Protein AF-A0A1Q7UFU0-F1 (afdb_monomer)

Foldseek 3Di:
DPDDDPPPVPPVQDAQDPDDLKFKWWQDPQATFTAHLLGHTRDHDGQKHWDLLQAAAQWTWIAGPVRWIWTQDPRHTDTDDDDDAWDDRDPFWIFGFAFIAGPVGTQDGHPDPFWGWRHWDAFLVNQKIWTWTAGPVRWIWIWIGGPSDIDTPDTRKDFAHADNVRFTWIARAPPPPDDDVDGAIWRHHPDDDIHGRGGDDHPMDMHMHHD

Radius of gyration: 17.49 Å; Cα contacts (8 Å, |Δi|>4): 500; chains: 1; bounding box: 47×34×56 Å

Secondary structure (DSSP, 8-state):
---SSSSSSSGGGS------SSEEEEEETTEEEEE-TTS-EEEEETTEEE-GGG-BTTB-EEEETT--EEEEETTEEEEE----SSEEEETTEEEETTEEEETTEEEEE-SSSS-EEEEEEE-TTSS-EEEEEE-GGG-EEEEEEETTEEEE--SSEEEEEE-TTS-EEEEE---SSS--S--EEEEE-SSSPPEEEE---TT--EEEE--

pLDDT: mean 86.64, std 14.5, range [37.09, 97.62]

Mean predicted aligned error: 6.89 Å

Solvent-accessible surface area (backbone atoms only — not comparable to full-atom values): 11870 Å² total; per-residue (Å²): 139,92,85,82,84,81,65,73,78,70,66,80,74,77,70,62,66,95,61,68,79,48,29,32,38,34,54,51,98,74,18,28,34,34,18,41,62,73,56,60,78,73,50,72,43,63,68,28,40,75,29,76,86,64,39,42,45,47,23,30,31,31,27,36,94,84,70,51,38,31,32,56,54,95,62,37,81,40,83,46,83,90,83,74,76,65,41,75,32,36,104,60,32,38,35,23,46,58,33,34,32,40,90,94,41,80,66,41,65,55,94,54,92,68,53,30,43,55,41,43,33,65,33,78,82,65,69,32,32,45,26,28,38,41,32,78,88,75,48,30,30,17,31,43,36,43,92,85,40,80,42,72,79,48,66,36,17,43,57,44,49,47,42,90,92,49,22,40,30,35,35,31,40,59,84,65,90,52,86,43,97,54,70,21,32,25,41,36,44,95,68,80,76,67,42,81,47,30,85,59,68,84,85,63,48,74,40,26,27,31,106

Structure (mmCIF, N/CA/C/O backbone):
data_AF-A0A1Q7UFU0-F1
#
_entry.id   AF-A0A1Q7UFU0-F1
#
loop_
_atom_site.group_PDB
_atom_site.id
_atom_site.type_symbol
_atom_site.label_atom_id
_atom_site.label_alt_id
_atom_site.label_comp_id
_atom_site.label_asym_id
_atom_site.label_entity_id
_atom_site.label_seq_id
_atom_site.pdbx_PDB_ins_code
_atom_site.Cartn_x
_atom_site.Cartn_y
_atom_site.Cartn_z
_atom_site.occupancy
_atom_site.B_iso_or_equiv
_atom_site.auth_seq_id
_atom_site.auth_comp_id
_atom_site.auth_asym_id
_atom_site.auth_atom_id
_atom_site.pdbx_PDB_model_num
ATOM 1 N N . MET A 1 1 ? -27.334 -13.277 38.973 1.00 39.31 1 MET A N 1
ATOM 2 C CA . MET A 1 1 ? -27.762 -13.062 37.574 1.00 39.31 1 MET A CA 1
ATOM 3 C C . MET A 1 1 ? -26.690 -12.260 36.830 1.00 39.31 1 MET A C 1
ATOM 5 O O . MET A 1 1 ? -26.687 -11.044 36.962 1.00 39.31 1 MET A O 1
ATOM 9 N N . PRO A 1 2 ? -25.736 -12.880 36.108 1.00 41.53 2 PRO A N 1
ATOM 10 C CA . PRO A 1 2 ? -24.770 -12.153 35.288 1.00 41.53 2 PRO A CA 1
ATOM 11 C C . PRO A 1 2 ? -25.074 -12.408 33.807 1.00 41.53 2 PRO A C 1
ATOM 13 O O . PRO A 1 2 ? -24.673 -13.417 33.239 1.00 41.53 2 PRO A O 1
ATOM 16 N N . GLY A 1 3 ? -25.833 -11.516 33.182 1.00 41.16 3 GLY A N 1
ATOM 17 C CA . GLY A 1 3 ? -26.275 -11.707 31.802 1.00 41.16 3 GLY A CA 1
ATOM 18 C C . GLY A 1 3 ? -26.689 -10.400 31.154 1.00 41.16 3 GLY A C 1
ATOM 19 O O . GLY A 1 3 ? -27.843 -10.254 30.787 1.00 41.16 3 GLY A O 1
ATOM 20 N N . ALA A 1 4 ? -25.782 -9.423 31.065 1.00 41.69 4 ALA A N 1
ATOM 21 C CA . ALA A 1 4 ? -26.088 -8.171 30.360 1.00 41.69 4 ALA A CA 1
ATOM 22 C C . ALA A 1 4 ? -24.883 -7.417 29.760 1.00 41.69 4 ALA A C 1
ATOM 24 O O . ALA A 1 4 ? -25.069 -6.346 29.197 1.00 41.69 4 ALA A O 1
ATOM 25 N N . LEU A 1 5 ? -23.651 -7.944 29.819 1.00 43.03 5 LEU A N 1
ATOM 26 C CA . LEU A 1 5 ? -22.453 -7.218 29.343 1.00 43.03 5 LEU A CA 1
ATOM 27 C C . LEU A 1 5 ? -21.864 -7.727 28.016 1.00 43.03 5 LEU A C 1
ATOM 29 O O . LEU A 1 5 ? -20.868 -7.192 27.539 1.00 43.03 5 LEU A O 1
ATOM 33 N N . ALA A 1 6 ? -22.493 -8.713 27.371 1.00 41.06 6 ALA A N 1
ATOM 34 C CA . ALA A 1 6 ? -22.006 -9.279 26.107 1.00 41.06 6 ALA A CA 1
ATOM 35 C C . ALA A 1 6 ? -22.572 -8.605 24.836 1.00 41.06 6 ALA A C 1
ATOM 37 O O . ALA A 1 6 ? -22.138 -8.935 23.734 1.00 41.06 6 ALA A O 1
ATOM 38 N N . LEU A 1 7 ? -23.517 -7.662 24.954 1.00 37.22 7 LEU A N 1
ATOM 39 C CA . LEU A 1 7 ? -24.289 -7.156 23.806 1.00 37.22 7 LEU A CA 1
ATOM 40 C C . LEU A 1 7 ? -23.818 -5.821 23.206 1.00 37.22 7 LEU A C 1
ATOM 42 O O . LEU A 1 7 ? -24.277 -5.457 22.128 1.00 37.22 7 LEU A O 1
ATOM 46 N N . VAL A 1 8 ? -22.856 -5.120 23.814 1.00 37.09 8 VAL A N 1
ATOM 47 C CA . VAL A 1 8 ? -22.397 -3.814 23.285 1.00 37.09 8 VAL A CA 1
ATOM 48 C C . VAL A 1 8 ? -21.331 -3.953 22.184 1.00 37.09 8 VAL A C 1
ATOM 50 O O . VAL A 1 8 ? -21.157 -3.057 21.365 1.00 37.09 8 VAL A O 1
ATOM 53 N N . LEU A 1 9 ? -20.659 -5.103 22.071 1.00 41.50 9 LEU A N 1
ATOM 54 C CA . LEU A 1 9 ? -19.598 -5.309 21.069 1.00 41.50 9 LEU A CA 1
ATOM 55 C C . LEU A 1 9 ? -20.103 -5.739 19.681 1.00 41.50 9 LEU A C 1
ATOM 57 O O . LEU A 1 9 ? -19.356 -5.636 18.7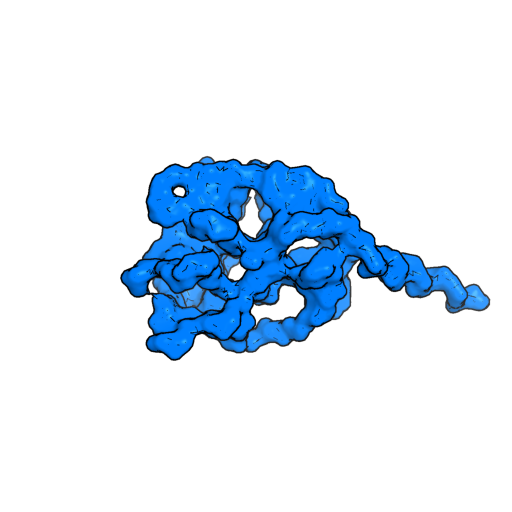11 1.00 41.50 9 LEU A O 1
ATOM 61 N N . ALA A 1 10 ? -21.352 -6.196 19.558 1.00 40.47 10 ALA A N 1
ATOM 62 C CA . ALA A 1 10 ? -21.898 -6.655 18.277 1.00 40.47 10 ALA A CA 1
ATOM 63 C C . ALA A 1 10 ? -22.523 -5.526 17.431 1.00 40.47 10 ALA A C 1
ATOM 65 O O . ALA A 1 10 ? -22.583 -5.646 16.210 1.00 40.47 10 ALA A O 1
ATOM 66 N N . ALA A 1 11 ? -22.943 -4.418 18.055 1.00 40.12 11 ALA A N 1
ATOM 67 C CA . ALA A 1 11 ? -23.694 -3.343 17.395 1.00 40.12 11 ALA A CA 1
ATOM 68 C C . ALA A 1 11 ? -22.827 -2.213 16.797 1.00 40.12 11 ALA A C 1
ATOM 70 O O . ALA A 1 11 ? -23.340 -1.349 16.092 1.00 40.12 11 ALA A O 1
ATOM 71 N N . ALA A 1 12 ? -21.510 -2.204 17.034 1.00 47.22 12 ALA A N 1
ATOM 72 C CA . ALA A 1 12 ? -20.612 -1.170 16.500 1.00 47.22 12 ALA A CA 1
ATOM 73 C C . ALA A 1 12 ? -20.072 -1.475 15.085 1.00 47.22 12 ALA A C 1
ATOM 75 O O . ALA A 1 12 ? -19.324 -0.680 14.523 1.00 47.22 12 ALA A O 1
ATOM 76 N N . LEU A 1 13 ? -20.435 -2.619 14.494 1.00 51.38 13 LEU A N 1
ATOM 77 C CA . LEU A 1 13 ? -19.971 -3.041 13.164 1.00 51.38 13 LEU A CA 1
ATOM 78 C C . LEU A 1 13 ? -21.002 -2.803 12.046 1.00 51.38 13 LEU A C 1
ATOM 80 O O . LEU A 1 13 ? -20.742 -3.162 10.897 1.00 51.38 13 LEU A O 1
ATOM 84 N N . THR A 1 14 ? -22.171 -2.231 12.350 1.00 52.28 14 THR A N 1
ATOM 85 C CA . THR A 1 14 ? -23.341 -2.326 11.458 1.00 52.28 14 THR A CA 1
ATOM 86 C C . THR A 1 14 ? -23.471 -1.256 10.376 1.00 52.28 14 THR A C 1
ATOM 88 O O . THR A 1 14 ? -24.151 -1.514 9.388 1.00 52.28 14 THR A O 1
ATOM 91 N N . SER A 1 15 ? -22.756 -0.133 10.435 1.00 65.56 15 SER A N 1
ATOM 92 C CA . SER A 1 15 ? -22.557 0.696 9.237 1.00 65.56 15 SER A CA 1
ATOM 93 C C . SER A 1 15 ? -21.407 1.665 9.437 1.00 65.56 15 SER A C 1
ATOM 95 O O . SER A 1 15 ? -21.512 2.614 10.213 1.00 65.56 15 SER A O 1
ATOM 97 N N . LEU A 1 16 ? -20.313 1.448 8.711 1.00 80.19 16 LEU A N 1
ATOM 98 C CA . LEU A 1 16 ? -19.346 2.517 8.506 1.00 80.19 16 LEU A CA 1
ATOM 99 C C . LEU A 1 16 ? -20.056 3.676 7.790 1.00 80.19 16 LEU A C 1
ATOM 101 O O . LEU A 1 16 ? -20.978 3.417 7.004 1.00 80.19 16 LEU A O 1
ATOM 105 N N . PRO A 1 17 ? -19.653 4.935 8.041 1.00 83.81 17 PRO A N 1
ATOM 106 C CA . PRO A 1 17 ? -20.132 6.045 7.229 1.00 83.81 17 PRO A CA 1
ATOM 107 C C . PRO A 1 17 ? -19.823 5.767 5.751 1.00 83.81 17 PRO A C 1
ATOM 109 O O . PRO A 1 17 ? -18.950 4.943 5.460 1.00 83.81 17 PRO A O 1
ATOM 112 N N . PRO A 1 18 ? -20.502 6.430 4.800 1.00 87.94 18 PRO A N 1
ATOM 113 C CA . PRO A 1 18 ? -20.148 6.332 3.391 1.00 87.94 18 PRO A CA 1
ATOM 114 C C . PRO A 1 18 ? -18.650 6.582 3.205 1.00 87.94 18 PRO A C 1
ATOM 116 O O . PRO A 1 18 ? -18.151 7.683 3.430 1.00 87.94 18 PRO A O 1
ATOM 119 N N . LEU A 1 19 ? -17.920 5.526 2.850 1.00 91.00 19 LEU A N 1
ATOM 120 C CA . LEU A 1 19 ? -16.483 5.606 2.651 1.00 91.00 19 LEU A CA 1
ATOM 121 C C . LEU A 1 19 ? -16.194 5.942 1.190 1.00 91.00 19 LEU A C 1
ATOM 123 O O . LEU A 1 19 ? -16.861 5.408 0.296 1.00 91.00 19 LEU A O 1
ATOM 127 N N . PRO A 1 20 ? -15.168 6.765 0.922 1.00 92.19 20 PRO A N 1
ATOM 128 C CA . PRO A 1 20 ? -14.665 6.912 -0.428 1.00 92.19 20 PRO A CA 1
ATOM 129 C C . PRO A 1 20 ? -14.179 5.556 -0.944 1.00 92.19 20 PRO A C 1
ATOM 131 O O . PRO A 1 20 ? -13.796 4.661 -0.179 1.00 92.19 20 PRO A O 1
ATOM 134 N N . GLN A 1 21 ? -14.135 5.426 -2.271 1.00 90.62 21 GLN A N 1
ATOM 135 C CA . GLN A 1 21 ? -13.633 4.213 -2.915 1.00 90.62 21 GLN A CA 1
ATOM 136 C C . GLN A 1 21 ? -12.226 3.848 -2.435 1.00 90.62 21 GLN A C 1
ATOM 138 O O . GLN A 1 21 ? -11.907 2.663 -2.384 1.00 90.62 21 GLN A O 1
ATOM 143 N N . ARG A 1 22 ? -11.408 4.850 -2.076 1.00 92.19 22 ARG A N 1
ATOM 144 C CA . ARG A 1 22 ? -10.033 4.683 -1.598 1.00 92.19 22 ARG A CA 1
ATOM 145 C C . ARG A 1 22 ? -9.723 5.593 -0.420 1.00 92.19 22 ARG A C 1
ATOM 147 O O . ARG A 1 22 ? -10.263 6.693 -0.327 1.00 92.19 22 ARG A O 1
ATOM 154 N N . GLY A 1 23 ? -8.795 5.155 0.417 1.00 95.00 23 GLY A N 1
ATOM 155 C CA . GLY A 1 23 ? -8.288 5.926 1.546 1.00 95.00 23 GLY A CA 1
ATOM 156 C C . GLY A 1 23 ? -7.220 5.161 2.317 1.00 95.00 23 GLY A C 1
ATOM 157 O O . GLY A 1 23 ? -6.733 4.122 1.861 1.00 95.00 23 GLY A O 1
ATOM 158 N N . LEU A 1 24 ? -6.836 5.699 3.469 1.00 95.94 24 LEU A N 1
ATOM 159 C CA . LEU A 1 24 ? -5.733 5.211 4.290 1.00 95.94 24 LEU A CA 1
ATOM 160 C C . LEU A 1 24 ? -6.230 4.708 5.640 1.00 95.94 24 LEU A C 1
ATOM 162 O O . LEU A 1 24 ? -6.993 5.383 6.318 1.00 95.94 24 LEU A O 1
ATOM 166 N N . ALA A 1 25 ? -5.779 3.531 6.046 1.00 96.25 25 ALA A N 1
ATOM 167 C CA . ALA A 1 25 ? -6.008 2.990 7.374 1.00 96.25 25 ALA A CA 1
ATOM 168 C C . ALA A 1 25 ? -4.748 3.206 8.219 1.00 96.25 25 ALA A C 1
ATOM 170 O O . ALA A 1 25 ? -3.706 2.637 7.898 1.00 96.25 25 ALA A O 1
ATOM 171 N N . LEU A 1 26 ? -4.850 4.025 9.264 1.00 96.44 26 LEU A N 1
ATOM 172 C CA . LEU A 1 26 ? -3.791 4.350 10.216 1.00 96.44 26 LEU A CA 1
ATOM 173 C C . LEU A 1 26 ? -3.981 3.564 11.512 1.00 96.44 26 LEU A C 1
ATOM 175 O O . LEU A 1 26 ? -5.043 3.604 12.125 1.00 96.44 26 LEU A O 1
ATOM 179 N N . GLU A 1 27 ? -2.929 2.907 11.976 1.00 95.25 27 GLU A N 1
ATOM 180 C CA . GLU A 1 27 ? -2.905 2.317 13.311 1.00 95.25 27 GLU A CA 1
ATOM 181 C C . GLU A 1 27 ? -2.708 3.377 14.401 1.00 95.25 27 GLU A C 1
ATOM 183 O O . GLU A 1 27 ? -1.784 4.194 14.343 1.00 95.25 27 GLU A O 1
ATOM 188 N N . THR A 1 28 ? -3.577 3.363 15.411 1.00 95.31 28 THR A N 1
ATOM 189 C CA . THR A 1 28 ? -3.556 4.291 16.547 1.00 95.31 28 THR A CA 1
ATOM 190 C C . THR A 1 28 ? -3.721 3.530 17.862 1.00 95.31 28 THR A C 1
ATOM 192 O O . THR A 1 28 ? -4.131 2.374 17.889 1.00 95.31 28 THR A O 1
ATOM 195 N N . LYS A 1 29 ? -3.503 4.208 18.996 1.00 93.88 29 LYS A N 1
ATOM 196 C CA . LYS A 1 29 ? -3.780 3.629 20.324 1.00 93.88 29 LYS A CA 1
ATOM 197 C C . LYS A 1 29 ? -5.260 3.277 20.544 1.00 93.88 29 LYS A C 1
ATOM 199 O O . LYS A 1 29 ? -5.563 2.485 21.426 1.00 93.88 29 LYS A O 1
ATOM 204 N N . ALA A 1 30 ? -6.176 3.887 19.789 1.00 93.81 30 ALA A N 1
ATOM 205 C CA . ALA A 1 30 ? -7.614 3.647 19.900 1.00 93.81 30 ALA A CA 1
ATOM 206 C C . ALA A 1 30 ? -8.123 2.532 18.959 1.00 93.81 30 ALA A C 1
ATOM 208 O O . ALA A 1 30 ? -9.318 2.225 18.969 1.00 93.81 30 ALA A O 1
ATOM 209 N N . GLY A 1 31 ? -7.239 1.939 18.150 1.00 95.56 31 GLY A N 1
ATOM 210 C CA . GLY A 1 31 ? -7.555 1.010 17.064 1.00 95.56 31 GLY A CA 1
ATOM 211 C C . GLY A 1 31 ? -7.163 1.588 15.705 1.00 95.56 31 GLY A C 1
ATOM 212 O O . GLY A 1 31 ? -6.283 2.448 15.614 1.00 95.56 31 GLY A O 1
ATOM 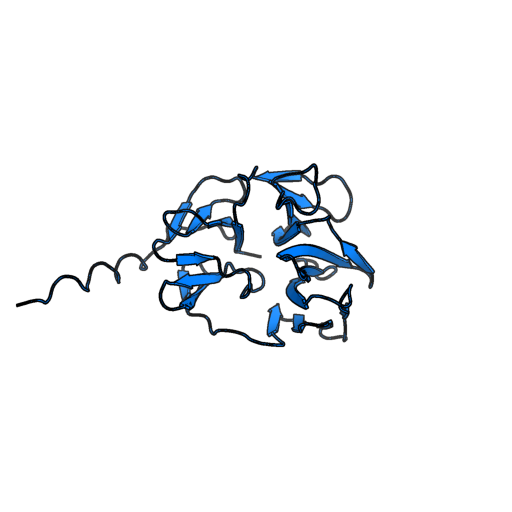213 N N . VAL A 1 32 ? -7.838 1.164 14.638 1.00 96.81 32 VAL A N 1
ATOM 214 C CA . VAL A 1 32 ? -7.511 1.604 13.273 1.00 96.81 32 VAL A CA 1
ATOM 215 C C . VAL A 1 32 ? -8.387 2.775 12.839 1.00 96.81 32 VAL A C 1
ATOM 217 O O . VAL A 1 32 ? -9.604 2.648 12.729 1.00 96.81 32 VAL A O 1
ATOM 220 N N . GLU A 1 33 ? -7.777 3.915 12.543 1.00 96.75 33 GLU A N 1
ATOM 221 C CA . GLU A 1 33 ? -8.445 5.084 11.980 1.00 96.75 33 GLU A CA 1
ATOM 222 C C . GLU A 1 33 ? -8.488 4.994 10.449 1.00 96.75 33 GLU A C 1
ATOM 224 O O . GLU A 1 33 ? -7.462 4.858 9.789 1.00 96.75 33 GLU A O 1
ATOM 229 N N . LEU A 1 34 ? -9.684 5.065 9.870 1.00 96.19 34 LEU A N 1
ATOM 230 C CA . LEU A 1 34 ? -9.886 5.212 8.433 1.00 96.19 34 LEU A CA 1
ATOM 231 C C . LEU A 1 34 ? -9.839 6.697 8.085 1.00 96.19 34 LEU A C 1
ATOM 233 O O . LEU A 1 34 ? -10.551 7.487 8.697 1.00 96.19 34 LEU A O 1
ATOM 237 N N . GLN A 1 35 ? -9.052 7.060 7.081 1.00 96.38 35 GLN A N 1
ATOM 238 C CA . GLN A 1 35 ? -8.812 8.431 6.644 1.00 96.38 35 GLN A CA 1
ATOM 239 C C . GLN A 1 35 ? -8.995 8.561 5.130 1.00 96.38 35 GLN A C 1
ATOM 241 O O . GLN A 1 35 ? -8.788 7.604 4.377 1.00 96.38 35 GLN A O 1
ATOM 246 N N . SER A 1 36 ? -9.329 9.756 4.649 1.00 94.75 36 SER A N 1
ATOM 247 C CA . SER A 1 36 ? -9.179 10.053 3.221 1.00 94.75 36 SER A CA 1
ATOM 248 C C . SER A 1 36 ? -7.691 10.047 2.820 1.00 94.75 36 SER A C 1
ATOM 250 O O . SER A 1 36 ? -6.798 10.032 3.669 1.00 94.75 36 SER A O 1
ATOM 252 N N . LEU A 1 37 ? -7.396 10.060 1.515 1.00 94.31 37 LEU A N 1
ATOM 253 C CA . LEU A 1 37 ? -6.004 10.080 1.031 1.00 94.31 37 LEU A CA 1
ATOM 254 C C . LEU A 1 37 ? -5.224 11.334 1.460 1.00 94.31 37 LEU A C 1
ATOM 256 O O . LEU A 1 37 ? -3.996 11.282 1.528 1.00 94.31 37 LEU A O 1
ATOM 260 N N . ASP A 1 38 ? -5.932 12.421 1.773 1.00 92.25 38 ASP A N 1
ATOM 261 C CA . ASP A 1 38 ? -5.344 13.693 2.198 1.00 92.25 38 ASP A CA 1
ATOM 262 C C . ASP A 1 38 ? -5.201 13.795 3.731 1.00 92.25 38 ASP A C 1
ATOM 264 O O . ASP A 1 38 ? -4.696 14.794 4.241 1.00 92.25 38 ASP A O 1
ATOM 268 N N . GLY A 1 39 ? -5.625 12.764 4.480 1.00 92.38 39 GLY A N 1
ATOM 269 C CA . GLY A 1 39 ? -5.432 12.649 5.931 1.00 92.38 39 GLY A CA 1
ATOM 270 C C . GLY A 1 39 ? -6.643 12.873 6.849 1.00 92.38 39 GLY A C 1
ATOM 271 O O . GLY A 1 39 ? -6.602 12.338 7.956 1.00 92.38 39 GLY A O 1
ATOM 272 N N . PRO A 1 40 ? -7.714 13.609 6.478 1.00 95.56 40 PRO A N 1
ATOM 273 C CA . PRO A 1 40 ? -8.886 13.745 7.340 1.00 95.56 40 PRO A CA 1
ATOM 274 C C . PRO A 1 40 ? -9.478 12.396 7.792 1.00 95.56 40 PRO A C 1
ATOM 276 O O . PRO A 1 40 ? -9.699 11.522 6.944 1.00 95.56 40 PRO A O 1
ATOM 279 N N . PRO A 1 41 ? -9.770 12.222 9.096 1.00 96.19 41 PRO A N 1
ATOM 280 C CA . PRO A 1 41 ? -10.371 11.002 9.620 1.00 96.19 41 PRO A CA 1
ATOM 281 C C . PRO A 1 41 ? -11.833 10.860 9.181 1.00 96.19 41 PRO A C 1
ATOM 283 O O . PRO A 1 41 ? -12.574 11.834 9.078 1.00 96.19 41 PRO A O 1
ATOM 286 N N . LEU A 1 42 ? -12.246 9.618 8.946 1.00 95.31 42 LEU A N 1
ATOM 287 C CA . LEU A 1 42 ? -13.586 9.224 8.505 1.00 95.31 42 LEU A CA 1
ATOM 288 C C . LEU A 1 42 ? -14.287 8.348 9.546 1.00 95.31 42 LEU A C 1
ATOM 290 O O . LEU A 1 42 ? -15.482 8.499 9.779 1.00 95.31 42 LEU A O 1
ATOM 294 N N . ALA A 1 43 ? -13.559 7.406 10.152 1.00 94.88 43 ALA A N 1
ATOM 295 C CA . ALA A 1 43 ? -14.082 6.489 11.164 1.00 94.88 43 ALA A CA 1
ATOM 296 C C . ALA A 1 43 ? -12.944 5.850 11.970 1.00 94.88 43 ALA A C 1
ATOM 298 O O . ALA A 1 43 ? -11.812 5.785 11.501 1.00 94.88 43 ALA A O 1
ATOM 299 N N . THR A 1 44 ? -13.257 5.288 13.138 1.00 95.50 44 THR A N 1
ATOM 300 C CA . THR A 1 44 ? -12.305 4.494 13.929 1.00 95.50 44 THR A CA 1
ATOM 301 C C . THR A 1 44 ? -12.854 3.092 14.165 1.00 95.50 44 THR A C 1
ATOM 303 O O . THR A 1 44 ? -13.933 2.915 14.729 1.00 95.50 44 THR A O 1
ATOM 306 N N . LEU A 1 45 ? -12.083 2.087 13.766 1.00 94.94 45 LEU A N 1
ATOM 307 C CA . LEU A 1 45 ? -12.348 0.674 13.989 1.00 94.94 45 LEU A CA 1
ATOM 308 C C . LEU A 1 45 ? -11.700 0.244 15.310 1.00 94.94 45 LEU A C 1
ATOM 310 O O . LEU A 1 45 ? -10.527 -0.127 15.362 1.00 94.94 45 LEU A O 1
ATOM 314 N N . ARG A 1 46 ? -12.463 0.329 16.401 1.00 94.62 46 ARG A N 1
ATOM 315 C CA . ARG A 1 46 ? -11.971 -0.031 17.739 1.00 94.62 46 ARG A CA 1
ATOM 316 C C . ARG A 1 46 ? -11.772 -1.540 17.879 1.00 94.62 46 ARG A C 1
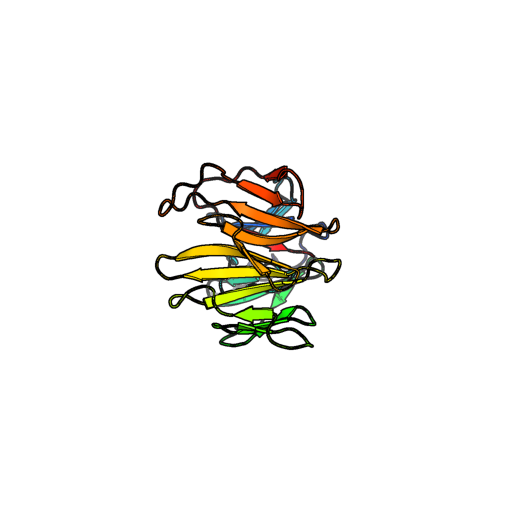ATOM 318 O O . ARG A 1 46 ? -12.570 -2.326 17.372 1.00 94.62 46 ARG A O 1
ATOM 325 N N . GLY A 1 47 ? -10.732 -1.932 18.617 1.00 94.25 47 GLY A N 1
ATOM 326 C CA . GLY A 1 47 ? -10.401 -3.340 18.872 1.00 94.25 47 GLY A CA 1
ATOM 327 C C . GLY A 1 47 ? -9.836 -4.086 17.660 1.00 94.25 47 GLY A C 1
ATOM 328 O O . GLY A 1 47 ? -9.765 -5.317 17.690 1.00 94.25 47 GLY A O 1
ATOM 329 N N . LEU A 1 48 ? -9.476 -3.345 16.607 1.00 95.94 48 LEU A N 1
ATOM 330 C CA . LEU A 1 48 ? -8.759 -3.841 15.445 1.00 95.94 48 LEU A CA 1
ATOM 331 C C . LEU A 1 48 ? -7.401 -3.151 15.331 1.00 95.94 48 LEU A C 1
ATOM 333 O O . LEU A 1 48 ? -7.305 -1.954 15.596 1.00 95.94 48 LEU A O 1
ATOM 337 N N . ASP A 1 49 ? -6.440 -3.916 14.827 1.00 96.12 49 ASP A N 1
ATOM 338 C CA . ASP A 1 49 ? -5.065 -3.537 14.503 1.00 96.12 49 ASP A CA 1
ATOM 339 C C . ASP A 1 49 ? -4.797 -3.801 13.011 1.00 96.12 49 ASP A C 1
ATOM 341 O O . ASP A 1 49 ? -5.542 -4.547 12.353 1.00 96.12 49 ASP A O 1
ATOM 345 N N . LEU A 1 50 ? -3.744 -3.212 12.440 1.00 94.56 50 LEU A N 1
ATOM 346 C CA . LEU A 1 50 ? -3.368 -3.484 11.048 1.00 94.56 50 LEU A CA 1
ATOM 347 C C . LEU A 1 50 ? -2.683 -4.854 10.922 1.00 94.56 50 LEU A C 1
ATOM 349 O O . LEU A 1 50 ? -1.897 -5.275 11.764 1.00 94.56 50 LEU A O 1
ATOM 353 N N . ALA A 1 51 ? -2.937 -5.557 9.815 1.00 92.19 51 ALA A N 1
ATOM 354 C CA . ALA A 1 51 ? -2.310 -6.845 9.503 1.00 92.19 51 ALA A CA 1
ATOM 355 C C . ALA A 1 51 ? -1.488 -6.774 8.199 1.00 92.19 51 ALA A C 1
ATOM 357 O O . ALA A 1 51 ? -1.866 -7.396 7.199 1.00 92.19 51 ALA A O 1
ATOM 358 N N . PRO A 1 52 ? -0.375 -6.014 8.162 1.00 85.69 52 PRO A N 1
ATOM 359 C CA . PRO A 1 52 ? 0.403 -5.795 6.939 1.00 85.69 52 PRO A CA 1
ATOM 360 C C . PRO A 1 52 ? 1.026 -7.083 6.375 1.00 85.69 52 PRO A C 1
ATOM 362 O O . PRO A 1 52 ? 1.199 -7.213 5.165 1.00 85.69 52 PRO A O 1
ATOM 365 N N . ASP A 1 53 ? 1.296 -8.079 7.218 1.00 81.44 53 ASP A N 1
ATOM 366 C CA . ASP A 1 53 ? 1.775 -9.408 6.817 1.00 81.44 53 ASP A CA 1
ATOM 367 C C . ASP A 1 53 ? 0.723 -10.219 6.034 1.00 81.44 53 ASP A C 1
ATOM 369 O O . ASP A 1 53 ? 1.065 -11.151 5.297 1.00 81.44 53 ASP A O 1
ATOM 373 N N . GLN A 1 54 ? -0.552 -9.835 6.158 1.00 83.56 54 GLN A N 1
ATOM 374 C CA . GLN A 1 54 ? -1.705 -10.443 5.493 1.00 83.56 54 GLN A CA 1
ATOM 375 C C . GLN A 1 54 ? -2.255 -9.582 4.349 1.00 83.56 54 GLN A C 1
ATOM 377 O O . GLN A 1 54 ? -3.343 -9.875 3.857 1.00 83.56 54 GLN A O 1
ATOM 382 N N . ALA A 1 55 ? -1.527 -8.542 3.920 1.00 76.62 55 ALA A N 1
ATOM 383 C CA . ALA A 1 55 ? -1.983 -7.591 2.909 1.00 76.62 55 ALA A CA 1
ATOM 384 C C . ALA A 1 55 ? -2.501 -8.274 1.626 1.00 76.62 55 ALA A C 1
ATOM 386 O O . ALA A 1 55 ? -1.934 -9.253 1.126 1.00 76.62 55 ALA A O 1
ATOM 387 N N . LEU A 1 56 ? -3.573 -7.711 1.066 1.00 77.00 56 LEU A N 1
ATOM 388 C CA . LEU A 1 56 ? -4.223 -8.134 -0.178 1.00 77.00 56 LEU A CA 1
ATOM 389 C C . LEU A 1 56 ? -4.254 -6.944 -1.145 1.00 77.00 56 LEU A C 1
ATOM 391 O O . LEU A 1 56 ? -4.230 -5.801 -0.690 1.00 77.00 56 LEU A O 1
ATOM 395 N N . ALA A 1 57 ? -4.287 -7.175 -2.462 1.00 76.44 57 ALA A N 1
ATOM 396 C CA . ALA A 1 57 ? -4.421 -6.054 -3.395 1.00 76.44 57 ALA A CA 1
ATOM 397 C C . ALA A 1 57 ? -5.744 -5.324 -3.147 1.00 76.44 57 ALA A C 1
ATOM 399 O O . ALA A 1 57 ? -6.764 -5.951 -2.829 1.00 76.44 57 ALA A O 1
ATOM 400 N N . HIS A 1 58 ? -5.704 -4.000 -3.280 1.00 82.56 58 HIS A N 1
ATOM 401 C CA . HIS A 1 58 ? -6.847 -3.097 -3.162 1.00 82.56 58 HIS A CA 1
ATOM 402 C C . HIS A 1 58 ? -7.578 -3.140 -1.804 1.00 82.56 58 HIS A C 1
ATOM 404 O O . HIS A 1 58 ? -8.697 -2.632 -1.684 1.00 82.56 58 HIS A O 1
ATOM 410 N N . LYS A 1 59 ? -7.006 -3.772 -0.769 1.00 87.75 59 LYS A N 1
ATOM 411 C CA . LYS A 1 59 ? -7.691 -4.018 0.509 1.00 87.75 59 LYS A CA 1
ATOM 412 C C . LYS A 1 59 ? -6.774 -3.775 1.699 1.00 87.75 59 LYS A C 1
ATOM 414 O O . LYS A 1 59 ? -5.732 -4.413 1.835 1.00 87.75 59 LYS A O 1
ATOM 419 N N . ALA A 1 60 ? -7.263 -2.968 2.635 1.00 90.00 60 ALA A N 1
ATOM 420 C CA . ALA A 1 60 ? -6.727 -2.932 3.985 1.00 90.00 60 ALA A CA 1
ATOM 421 C C . ALA A 1 60 ? -7.176 -4.191 4.743 1.00 90.00 60 ALA A C 1
ATOM 423 O O . ALA A 1 60 ? -8.347 -4.589 4.669 1.00 90.00 60 ALA A O 1
ATOM 424 N N . VAL A 1 61 ? -6.230 -4.821 5.440 1.00 93.06 61 VAL A N 1
ATOM 425 C CA . VAL A 1 61 ? -6.454 -6.034 6.230 1.00 93.06 61 VAL A CA 1
ATOM 426 C C . VAL A 1 61 ? -6.238 -5.703 7.696 1.00 93.06 61 VAL A C 1
ATOM 428 O O . VAL A 1 61 ? -5.222 -5.113 8.061 1.00 93.06 61 VAL A O 1
ATOM 431 N N . PHE A 1 62 ? -7.198 -6.096 8.520 1.00 94.81 62 PHE A N 1
ATOM 432 C CA . PHE A 1 62 ? -7.229 -5.829 9.950 1.00 94.81 62 PHE A CA 1
ATOM 433 C C . PHE A 1 62 ? -7.233 -7.134 10.729 1.00 94.81 62 PHE A C 1
ATOM 435 O O . PHE A 1 62 ? -7.663 -8.173 10.217 1.00 94.81 62 PHE A O 1
ATOM 442 N N . ARG A 1 63 ? -6.800 -7.069 11.982 1.00 95.62 63 ARG A N 1
ATOM 443 C CA . ARG A 1 63 ? -6.788 -8.183 12.925 1.00 95.62 63 ARG A CA 1
ATOM 444 C C . ARG A 1 63 ? -7.470 -7.758 14.212 1.00 95.62 63 ARG A C 1
ATOM 446 O O . ARG A 1 63 ? -7.239 -6.653 14.673 1.00 95.62 63 ARG A O 1
ATOM 453 N N . ASP A 1 64 ? -8.306 -8.617 14.779 1.00 95.25 64 ASP A N 1
ATOM 454 C CA . ASP A 1 64 ? -8.858 -8.378 16.115 1.00 95.25 64 ASP A CA 1
ATOM 455 C C . ASP A 1 64 ? -7.990 -8.995 17.223 1.00 95.25 64 ASP A C 1
ATOM 457 O O . ASP A 1 64 ? -7.077 -9.780 16.959 1.00 95.25 64 ASP A O 1
ATOM 461 N N . GLY A 1 65 ? -8.333 -8.720 18.484 1.00 93.44 65 GLY A N 1
ATOM 462 C CA . GLY A 1 65 ? -7.639 -9.290 19.648 1.00 93.44 65 GLY A CA 1
ATOM 463 C C . GLY A 1 65 ? -7.693 -10.824 19.771 1.00 93.44 65 GLY A C 1
ATOM 464 O O . GLY A 1 65 ? -7.040 -11.387 20.642 1.00 93.44 65 GLY A O 1
ATOM 465 N N . ARG A 1 66 ? -8.453 -11.526 18.915 1.00 94.94 66 ARG A N 1
ATOM 466 C CA . ARG A 1 66 ? -8.483 -13.000 18.823 1.00 94.94 66 ARG A CA 1
ATOM 467 C C . ARG A 1 66 ? -7.698 -13.527 17.615 1.00 94.94 66 ARG A C 1
ATOM 469 O O . ARG A 1 66 ? -7.778 -14.715 17.308 1.00 94.94 66 ARG A O 1
ATOM 476 N N . GLY A 1 67 ? -6.989 -12.661 16.891 1.00 92.62 67 GLY A N 1
ATOM 477 C CA . GLY A 1 67 ? -6.231 -13.017 15.693 1.00 92.62 67 GLY A CA 1
ATOM 478 C C . GLY A 1 67 ? -7.088 -13.257 14.445 1.00 92.62 67 GLY A C 1
ATOM 479 O O . GLY A 1 67 ? -6.576 -13.751 13.439 1.00 92.62 67 GLY A O 1
ATOM 480 N N . ARG A 1 68 ? -8.387 -12.931 14.468 1.00 94.56 68 ARG A N 1
ATOM 481 C CA . ARG A 1 68 ? -9.269 -13.075 13.300 1.00 94.56 68 ARG A CA 1
ATOM 482 C C . ARG A 1 68 ? -9.013 -11.931 12.328 1.00 94.56 68 ARG A C 1
ATOM 484 O O . ARG A 1 68 ? -8.889 -10.783 12.742 1.00 94.56 68 ARG A O 1
ATOM 491 N N . LEU A 1 69 ? -8.971 -12.253 11.036 1.00 94.56 69 LEU A N 1
ATOM 492 C CA . LEU A 1 69 ? -8.704 -11.273 9.988 1.00 94.56 69 LEU A CA 1
ATOM 493 C C . LEU A 1 69 ? -9.985 -10.725 9.367 1.00 94.56 69 LEU A C 1
ATOM 495 O O . LEU A 1 69 ? -10.947 -11.463 9.123 1.00 94.56 69 LEU A O 1
ATOM 499 N N . PHE A 1 70 ? -9.945 -9.440 9.039 1.00 93.94 70 PHE A N 1
ATOM 500 C CA . PHE A 1 70 ? -11.017 -8.710 8.379 1.00 93.94 70 PHE A CA 1
ATOM 501 C C . PHE A 1 70 ? -10.464 -7.885 7.222 1.00 93.94 70 PHE A C 1
ATOM 503 O O . PHE A 1 70 ? -9.326 -7.435 7.259 1.00 93.94 70 PHE A O 1
ATOM 510 N N . VAL A 1 71 ? -11.277 -7.674 6.194 1.00 92.25 71 VAL A N 1
ATOM 511 C CA . VAL A 1 71 ? -10.962 -6.806 5.057 1.00 92.25 71 VAL A CA 1
ATOM 512 C C . VAL A 1 71 ? -12.065 -5.783 4.869 1.00 92.25 71 VAL A C 1
ATOM 514 O O . VAL A 1 71 ? -13.242 -6.106 5.042 1.00 92.25 71 VAL A O 1
ATOM 517 N N . LEU A 1 72 ? -11.692 -4.570 4.471 1.00 89.44 72 LEU A N 1
ATOM 518 C CA . LEU A 1 72 ? -12.652 -3.551 4.063 1.00 89.44 72 LEU A CA 1
ATOM 519 C C . LEU A 1 72 ? -13.028 -3.781 2.595 1.00 89.44 72 LEU A C 1
ATOM 521 O O . LEU A 1 72 ? -12.176 -3.701 1.712 1.00 89.44 72 LEU A O 1
ATOM 525 N N . ALA A 1 73 ? -14.293 -4.099 2.327 1.00 82.62 73 ALA A N 1
ATOM 526 C CA . ALA A 1 73 ? -14.806 -4.313 0.976 1.00 82.62 73 ALA A CA 1
ATOM 527 C C . ALA A 1 73 ? -16.220 -3.735 0.849 1.00 82.62 73 ALA A C 1
ATOM 529 O O . ALA A 1 73 ? -17.111 -4.111 1.609 1.00 82.62 73 ALA A O 1
ATOM 530 N N . GLY A 1 74 ? -16.426 -2.824 -0.109 1.00 78.12 74 GLY A N 1
ATOM 531 C CA . GLY A 1 74 ? -17.732 -2.191 -0.337 1.00 78.12 74 GLY A CA 1
ATOM 532 C C . GLY A 1 74 ? -18.263 -1.439 0.889 1.00 78.12 74 GLY A C 1
ATOM 533 O O . GLY A 1 74 ? -19.433 -1.574 1.228 1.00 78.12 74 GLY A O 1
ATOM 534 N N . GLY A 1 75 ? -17.385 -0.735 1.615 1.00 82.44 75 GLY A N 1
ATOM 535 C CA . GLY A 1 75 ? -17.754 0.001 2.831 1.00 82.44 75 GLY A CA 1
ATOM 536 C C . GLY A 1 75 ? -18.093 -0.878 4.040 1.00 82.44 75 GLY A C 1
ATOM 537 O O . GLY A 1 75 ? -18.619 -0.377 5.027 1.00 82.44 75 GLY A O 1
ATOM 538 N N . ARG A 1 76 ? -17.821 -2.188 3.987 1.00 87.00 76 ARG A N 1
ATOM 539 C CA . ARG A 1 76 ? -18.113 -3.125 5.080 1.00 87.00 76 ARG A CA 1
ATOM 540 C C . ARG A 1 76 ? -16.896 -3.964 5.435 1.00 87.00 76 ARG A C 1
ATOM 542 O O . ARG A 1 76 ? -16.113 -4.345 4.564 1.00 87.00 76 ARG A O 1
ATOM 549 N N . LEU A 1 77 ? -16.771 -4.297 6.716 1.00 91.06 77 LEU A N 1
ATOM 550 C CA . LEU A 1 77 ? -15.796 -5.277 7.175 1.00 91.06 77 LEU A CA 1
ATOM 551 C C . LEU A 1 77 ? -16.309 -6.686 6.892 1.00 91.06 77 LEU A C 1
ATOM 553 O O . LEU A 1 77 ? -17.424 -7.051 7.261 1.00 91.06 77 LEU A O 1
ATOM 557 N N . ARG A 1 78 ? -15.482 -7.492 6.230 1.00 91.25 78 ARG A N 1
ATOM 558 C CA . ARG A 1 78 ? -15.771 -8.901 5.949 1.00 91.25 78 ARG A CA 1
ATOM 559 C C . ARG A 1 78 ? -14.652 -9.762 6.498 1.00 91.25 78 ARG A C 1
ATOM 561 O O . ARG A 1 78 ? -13.485 -9.408 6.369 1.00 91.25 78 ARG A O 1
ATOM 568 N N . ARG A 1 79 ? -14.999 -10.906 7.084 1.00 91.56 79 ARG A N 1
ATOM 569 C CA . ARG A 1 79 ? -14.002 -11.867 7.565 1.00 91.56 79 ARG A CA 1
ATOM 570 C C . ARG A 1 79 ? -13.160 -12.381 6.394 1.00 91.56 79 ARG A C 1
ATOM 572 O O . ARG A 1 79 ? -13.698 -12.677 5.327 1.00 91.56 79 ARG A O 1
ATOM 579 N N . ALA A 1 80 ? -11.858 -12.508 6.613 1.00 88.69 80 ALA A N 1
ATOM 580 C CA . ALA A 1 80 ? -10.908 -13.062 5.659 1.00 88.69 80 ALA A CA 1
ATOM 581 C C . ALA A 1 80 ? -10.178 -14.277 6.258 1.00 88.69 80 ALA A C 1
ATOM 583 O O . ALA A 1 80 ? -9.981 -14.342 7.475 1.00 88.69 80 ALA A O 1
ATOM 584 N N . PRO A 1 81 ? -9.786 -15.263 5.434 1.00 87.81 81 PRO A N 1
ATOM 585 C CA . PRO A 1 81 ? -8.961 -16.372 5.893 1.00 87.81 81 PRO A CA 1
ATOM 586 C C . PRO A 1 81 ? -7.506 -15.929 6.091 1.00 87.81 81 PRO A C 1
ATOM 588 O O . PRO A 1 81 ? -7.002 -15.085 5.347 1.00 87.81 81 PRO A O 1
ATOM 591 N N . LEU A 1 82 ? -6.817 -16.555 7.050 1.00 82.88 82 LEU A N 1
ATOM 592 C CA . LEU A 1 82 ? -5.360 -16.472 7.175 1.00 82.88 82 LEU A CA 1
ATOM 593 C C . LEU A 1 82 ? -4.707 -17.094 5.938 1.00 82.88 82 LEU A C 1
ATOM 595 O O . LEU A 1 82 ? -5.146 -18.148 5.47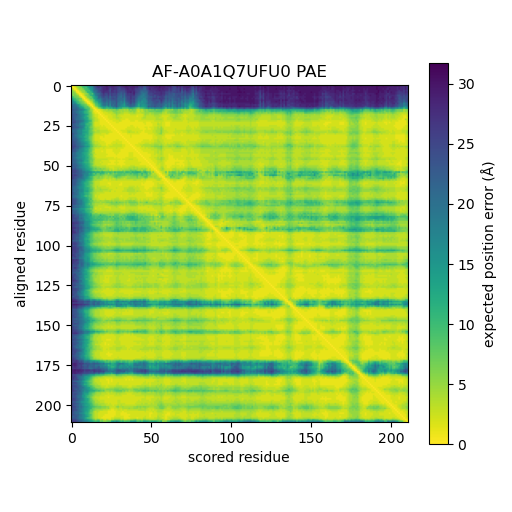5 1.00 82.88 82 LEU A O 1
ATOM 599 N N . ARG A 1 83 ? -3.649 -16.471 5.411 1.0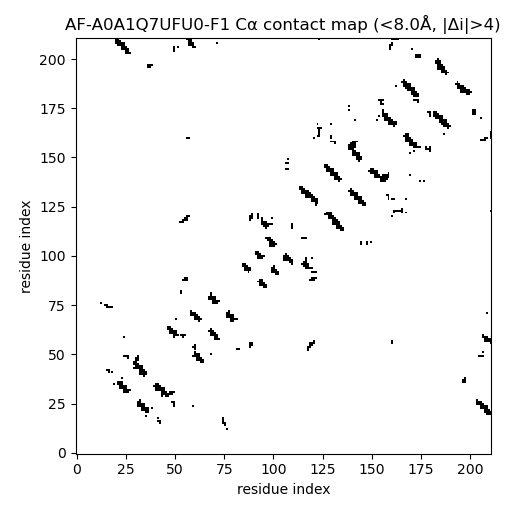0 79.31 83 ARG A N 1
ATOM 600 C CA . ARG A 1 83 ? -2.932 -16.989 4.240 1.00 79.31 83 ARG A CA 1
ATOM 601 C C . ARG A 1 83 ? -1.465 -17.227 4.571 1.00 79.31 83 ARG A C 1
ATOM 603 O O . ARG A 1 83 ? -0.793 -16.365 5.130 1.00 79.31 83 ARG A O 1
ATOM 610 N N . ARG A 1 84 ? -0.957 -18.403 4.200 1.00 80.00 84 ARG A N 1
ATOM 611 C CA . ARG A 1 84 ? 0.453 -18.792 4.349 1.00 80.00 84 ARG A CA 1
ATOM 612 C C . ARG A 1 84 ? 1.007 -19.245 3.002 1.00 80.00 84 ARG A C 1
ATOM 614 O O . ARG A 1 84 ? 0.263 -19.749 2.167 1.00 80.00 84 ARG A O 1
ATOM 621 N N . GLY A 1 85 ? 2.309 -19.063 2.799 1.00 84.94 85 GLY A N 1
ATOM 622 C CA . GLY A 1 85 ? 2.982 -19.460 1.562 1.00 84.94 85 GLY A CA 1
ATOM 623 C C . GLY A 1 85 ? 2.580 -18.610 0.353 1.00 84.94 85 GLY A C 1
ATOM 624 O O . GLY A 1 85 ? 2.456 -17.388 0.453 1.00 84.94 85 GLY A O 1
ATOM 625 N N . CYS A 1 86 ? 2.423 -19.264 -0.800 1.00 88.62 86 CYS A N 1
ATOM 626 C CA . CYS A 1 86 ? 2.017 -18.614 -2.042 1.00 88.62 86 CYS A CA 1
ATOM 627 C C . CYS A 1 86 ? 0.554 -18.161 -1.984 1.00 88.62 86 CYS A C 1
ATOM 629 O O . CYS A 1 86 ? -0.327 -18.947 -1.642 1.00 88.62 86 CYS A O 1
ATOM 631 N N . ARG A 1 87 ? 0.278 -16.913 -2.368 1.00 88.38 87 ARG A N 1
ATOM 632 C CA . ARG A 1 87 ? -1.072 -16.339 -2.331 1.00 88.38 87 ARG A CA 1
ATOM 633 C C . ARG A 1 87 ? -1.389 -15.521 -3.572 1.00 88.38 87 ARG A C 1
ATOM 635 O O . ARG A 1 87 ? -0.561 -14.738 -4.025 1.00 88.38 87 ARG A O 1
ATOM 642 N N . ALA A 1 88 ? -2.613 -15.659 -4.073 1.00 86.62 88 ALA A N 1
ATOM 643 C CA . ALA A 1 88 ? -3.159 -14.727 -5.051 1.00 86.62 88 ALA A CA 1
ATOM 644 C C . ALA A 1 88 ? -3.453 -13.388 -4.356 1.00 86.62 88 ALA A C 1
ATOM 646 O O . ALA A 1 88 ? -4.260 -13.350 -3.419 1.00 86.62 88 ALA A O 1
ATOM 647 N N . THR A 1 89 ? -2.771 -12.319 -4.759 1.00 83.44 89 THR A N 1
ATOM 648 C CA . THR A 1 89 ? -2.984 -10.970 -4.205 1.00 83.44 89 THR A CA 1
ATOM 649 C C . THR A 1 89 ? -3.886 -10.134 -5.095 1.00 83.44 89 THR A C 1
ATOM 651 O O . THR A 1 89 ? -4.704 -9.397 -4.563 1.00 83.44 89 THR A O 1
ATOM 654 N N . ASP A 1 90 ? -3.793 -10.333 -6.407 1.00 81.50 90 ASP A N 1
ATOM 655 C CA . ASP A 1 90 ? -4.540 -9.679 -7.485 1.00 81.50 90 ASP A CA 1
ATOM 656 C C . ASP A 1 90 ? -5.033 -10.782 -8.450 1.00 81.50 90 ASP A C 1
ATOM 658 O O . ASP A 1 90 ? -4.460 -11.876 -8.464 1.00 81.50 90 ASP A O 1
ATOM 662 N N . VAL A 1 91 ? -6.068 -10.525 -9.261 1.00 76.56 91 VAL A N 1
ATOM 663 C CA . VAL A 1 91 ? -6.727 -11.485 -10.180 1.00 76.56 91 VAL A CA 1
ATOM 664 C C . VAL A 1 91 ? -5.719 -12.236 -11.056 1.00 76.56 91 VAL A C 1
ATOM 666 O O . VAL A 1 91 ? -5.954 -13.370 -11.460 1.00 76.56 91 VAL A O 1
ATOM 669 N N . GLN A 1 92 ? -4.562 -11.630 -11.318 1.00 86.06 92 GLN A N 1
ATOM 670 C CA . GLN A 1 92 ? -3.516 -12.212 -12.149 1.00 86.06 92 GLN A CA 1
ATOM 671 C C . GLN A 1 92 ? -2.144 -12.273 -11.470 1.00 86.06 92 GLN A C 1
ATOM 673 O O . GLN A 1 92 ? -1.155 -12.460 -12.175 1.00 86.06 92 GLN A O 1
ATOM 678 N N . LEU A 1 93 ? -2.028 -12.068 -10.154 1.00 92.81 93 LEU A N 1
ATOM 679 C CA . LEU A 1 93 ? -0.739 -12.142 -9.457 1.00 92.81 93 LEU A CA 1
ATOM 680 C C . LEU A 1 93 ? -0.762 -13.169 -8.335 1.00 92.81 93 LEU A C 1
ATOM 682 O O . LEU A 1 93 ? -1.578 -13.094 -7.421 1.00 92.81 93 LEU A O 1
ATOM 686 N N . THR A 1 94 ? 0.213 -14.074 -8.373 1.00 93.88 94 THR A N 1
ATOM 687 C CA . THR A 1 94 ? 0.537 -14.967 -7.260 1.00 93.88 94 THR A CA 1
ATOM 688 C C . THR A 1 94 ? 1.865 -14.547 -6.648 1.00 93.88 94 THR A C 1
ATOM 690 O O . THR A 1 94 ? 2.898 -14.534 -7.321 1.00 93.88 94 THR A O 1
ATOM 693 N N . VAL A 1 95 ? 1.843 -14.234 -5.358 1.00 93.31 95 VAL A N 1
ATOM 694 C CA . VAL A 1 95 ? 3.011 -13.860 -4.564 1.00 93.31 95 VAL A CA 1
ATOM 695 C C . VAL A 1 95 ? 3.443 -15.061 -3.741 1.00 93.31 95 VAL A C 1
ATOM 697 O O . VAL A 1 95 ? 2.719 -15.512 -2.859 1.00 93.31 95 VAL A O 1
ATOM 700 N N . CYS A 1 96 ? 4.625 -15.579 -4.041 1.00 93.56 96 CYS A N 1
ATOM 701 C CA . CYS A 1 96 ? 5.323 -16.584 -3.252 1.00 93.56 96 CYS A CA 1
ATOM 702 C C . CYS A 1 96 ? 6.531 -15.938 -2.567 1.00 93.56 96 CYS A C 1
ATOM 704 O O . CYS A 1 96 ? 7.077 -14.978 -3.113 1.00 93.56 96 CYS A O 1
ATOM 706 N N . PRO A 1 97 ? 7.053 -16.514 -1.469 1.00 92.25 97 PRO A N 1
ATOM 707 C CA . PRO A 1 97 ? 8.170 -15.919 -0.738 1.00 92.25 97 PRO A CA 1
ATOM 708 C C . PRO A 1 97 ? 9.365 -15.528 -1.621 1.00 92.25 97 PRO A C 1
ATOM 710 O O . PRO A 1 97 ? 9.969 -14.481 -1.425 1.00 92.25 97 PRO A O 1
ATOM 713 N N . ARG A 1 98 ? 9.676 -16.331 -2.647 1.00 94.69 98 ARG A N 1
ATOM 714 C CA . ARG A 1 98 ? 10.851 -16.132 -3.514 1.00 94.69 98 ARG A CA 1
ATOM 715 C C . ARG A 1 98 ? 10.541 -15.647 -4.931 1.00 94.69 98 ARG A C 1
ATOM 717 O O . ARG A 1 98 ? 11.473 -15.399 -5.695 1.00 94.69 98 ARG A O 1
ATOM 724 N N . ALA A 1 99 ? 9.269 -15.517 -5.306 1.00 96.12 99 ALA A N 1
ATOM 725 C CA . ALA A 1 99 ? 8.895 -15.086 -6.650 1.00 96.12 99 ALA A CA 1
ATOM 726 C C . ALA A 1 99 ? 7.492 -14.476 -6.712 1.00 96.12 99 ALA A C 1
ATOM 728 O O . ALA A 1 99 ? 6.568 -14.950 -6.055 1.00 96.12 99 ALA A O 1
ATOM 729 N N . ILE A 1 100 ? 7.326 -13.499 -7.598 1.00 96.00 100 ILE A N 1
ATOM 730 C CA . ILE A 1 100 ? 6.025 -13.000 -8.040 1.00 96.00 100 ILE A CA 1
ATOM 731 C C . ILE A 1 100 ? 5.761 -13.574 -9.427 1.00 96.00 100 ILE A C 1
ATOM 733 O O . ILE A 1 100 ? 6.597 -13.459 -10.328 1.00 96.00 100 ILE A O 1
ATOM 737 N N . ARG A 1 101 ? 4.599 -14.200 -9.599 1.00 96.00 101 ARG A N 1
ATOM 738 C CA . ARG A 1 101 ? 4.165 -14.819 -10.853 1.00 96.00 101 ARG A CA 1
ATOM 739 C C . ARG A 1 101 ? 2.928 -14.118 -11.392 1.00 96.00 101 ARG A C 1
ATOM 741 O O . ARG A 1 101 ? 2.021 -13.787 -10.633 1.00 96.00 101 ARG A O 1
ATOM 748 N N . GLY A 1 102 ? 2.908 -13.915 -12.702 1.00 93.38 102 GLY A N 1
ATOM 749 C CA . GLY A 1 102 ? 1.730 -13.546 -13.473 1.00 93.38 102 GLY A CA 1
ATOM 750 C C . GLY A 1 102 ? 1.273 -14.693 -14.370 1.00 93.38 102 GLY A C 1
ATOM 751 O O . GLY A 1 102 ? 1.894 -15.754 -14.383 1.00 93.38 102 GLY A O 1
ATOM 752 N N . ALA A 1 103 ? 0.230 -14.455 -15.167 1.00 88.50 103 ALA A N 1
ATOM 753 C CA . ALA A 1 103 ? -0.294 -15.443 -16.116 1.00 88.50 103 ALA A CA 1
ATOM 754 C C . ALA A 1 103 ? 0.778 -15.982 -17.087 1.00 88.50 103 ALA A C 1
ATOM 756 O O . ALA A 1 103 ? 0.810 -17.171 -17.371 1.00 88.50 103 ALA A O 1
ATOM 757 N N . ALA A 1 104 ? 1.697 -15.120 -17.538 1.00 87.25 104 ALA A N 1
ATOM 758 C CA . ALA A 1 104 ? 2.762 -15.469 -18.483 1.00 87.25 104 ALA A CA 1
ATOM 759 C C . ALA A 1 104 ? 4.063 -15.986 -17.827 1.00 87.25 104 ALA A C 1
ATOM 761 O O . ALA A 1 104 ? 5.067 -16.151 -18.513 1.00 87.25 104 ALA A O 1
ATOM 762 N N . GLY A 1 105 ? 4.089 -16.205 -16.504 1.00 92.56 105 GLY A N 1
ATOM 763 C CA . GLY A 1 105 ? 5.258 -16.737 -15.794 1.00 92.56 105 GLY A CA 1
ATOM 764 C C . GLY A 1 105 ? 5.811 -15.825 -14.696 1.00 92.56 105 GLY A C 1
ATOM 765 O O . GLY A 1 105 ? 5.090 -15.039 -14.080 1.00 92.56 105 GLY A O 1
ATOM 766 N N . VAL A 1 106 ? 7.102 -15.972 -14.386 1.00 95.75 106 VAL A N 1
ATOM 767 C CA . VAL A 1 106 ? 7.761 -15.239 -13.290 1.00 95.75 106 VAL A CA 1
ATOM 768 C C . VAL A 1 106 ? 8.004 -13.785 -13.697 1.00 95.75 106 VAL A C 1
ATOM 770 O O . VAL A 1 106 ? 8.746 -13.519 -14.635 1.00 95.75 106 VAL A O 1
ATOM 773 N N . LEU A 1 107 ? 7.414 -12.845 -12.956 1.00 95.81 107 LEU A N 1
ATOM 774 C CA . LEU A 1 107 ? 7.587 -11.402 -13.165 1.00 95.81 107 LEU A CA 1
ATOM 775 C C . LEU A 1 107 ? 8.776 -10.842 -12.384 1.00 95.81 107 LEU A C 1
ATOM 777 O O . LEU A 1 107 ? 9.447 -9.925 -12.849 1.00 95.81 107 LEU A O 1
ATOM 781 N N . ALA A 1 108 ? 9.022 -11.380 -11.189 1.00 96.06 108 ALA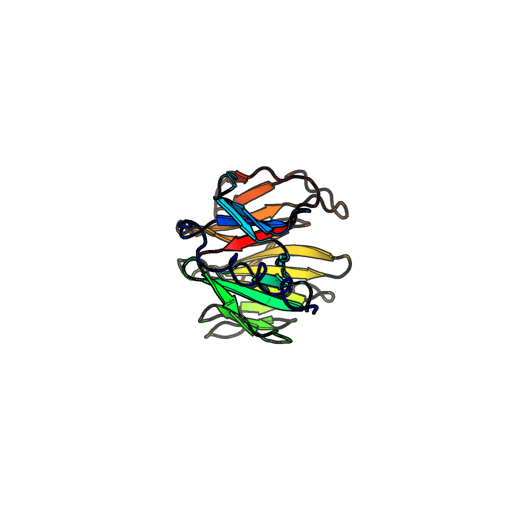 A N 1
ATOM 782 C CA . ALA A 1 108 ? 10.164 -11.016 -10.365 1.00 96.06 108 ALA A CA 1
ATOM 783 C C . ALA A 1 108 ? 10.602 -12.196 -9.497 1.00 96.06 108 ALA A C 1
ATOM 785 O O . ALA A 1 108 ? 9.775 -12.940 -8.966 1.00 96.06 108 ALA A O 1
ATOM 786 N N . ARG A 1 109 ? 11.916 -12.342 -9.329 1.00 96.12 109 ARG A N 1
ATOM 787 C CA . ARG A 1 109 ? 12.528 -13.213 -8.318 1.00 96.12 109 ARG A CA 1
ATOM 788 C C . ARG A 1 109 ? 12.892 -12.380 -7.095 1.00 96.12 109 ARG A C 1
ATOM 790 O O . ARG A 1 109 ? 12.901 -11.154 -7.162 1.00 96.12 109 ARG A O 1
ATOM 797 N N . ALA A 1 110 ? 13.155 -13.046 -5.978 1.00 93.94 110 ALA A N 1
ATOM 798 C CA . ALA A 1 110 ? 13.718 -12.414 -4.793 1.00 93.94 110 ALA A CA 1
ATOM 799 C C . ALA A 1 110 ? 14.933 -11.533 -5.160 1.00 93.94 110 ALA A C 1
ATOM 801 O O . ALA A 1 110 ? 15.842 -12.035 -5.824 1.00 93.94 110 ALA A O 1
ATOM 802 N N . PRO A 1 111 ? 14.966 -10.252 -4.751 1.00 91.56 111 PRO A N 1
ATOM 803 C CA . PRO A 1 111 ? 16.086 -9.361 -5.040 1.00 91.56 111 PRO A CA 1
ATOM 804 C C . PRO A 1 111 ? 17.334 -9.694 -4.214 1.00 91.56 111 PRO A C 1
ATOM 806 O O . PRO A 1 111 ? 18.428 -9.279 -4.579 1.00 91.56 111 PRO A O 1
ATOM 809 N N . GLN A 1 112 ? 17.173 -10.406 -3.094 1.00 87.44 112 GLN A N 1
ATOM 810 C CA . GLN A 1 112 ? 18.235 -10.728 -2.140 1.00 87.44 112 GLN A CA 1
ATOM 811 C C . GLN A 1 112 ? 18.089 -12.165 -1.617 1.00 87.44 112 GLN A C 1
ATOM 813 O O . GLN A 1 112 ? 17.028 -12.790 -1.735 1.00 87.44 112 GLN A O 1
ATOM 818 N N . ALA A 1 113 ? 19.160 -12.708 -1.029 1.00 86.25 113 ALA A N 1
ATOM 819 C CA . ALA A 1 113 ? 19.136 -14.022 -0.381 1.00 86.25 113 ALA A CA 1
ATOM 820 C C . ALA A 1 113 ? 18.168 -14.032 0.812 1.00 86.25 113 ALA A C 1
ATOM 822 O O . ALA A 1 113 ? 17.332 -14.926 0.921 1.00 86.25 113 ALA A O 1
ATOM 823 N N . VAL A 1 114 ? 18.203 -12.974 1.615 1.00 87.44 114 VAL A N 1
ATOM 824 C CA . VAL A 1 114 ? 17.417 -12.813 2.836 1.00 87.44 114 VAL A CA 1
ATOM 825 C C . VAL A 1 114 ? 16.121 -12.048 2.576 1.00 87.44 114 VAL A C 1
ATOM 827 O O . VAL A 1 114 ? 16.124 -11.016 1.904 1.00 87.44 114 VAL A O 1
ATOM 830 N N . GLY A 1 115 ? 15.016 -12.548 3.133 1.00 90.06 115 GLY A N 1
ATOM 831 C CA . GLY A 1 115 ? 13.688 -11.946 3.028 1.00 90.06 115 GLY A CA 1
ATOM 832 C C . GLY A 1 115 ? 12.713 -12.689 2.116 1.00 90.06 115 GLY A C 1
ATOM 833 O O . GLY A 1 115 ? 13.000 -13.769 1.579 1.00 90.06 115 GLY A O 1
ATOM 834 N N . HIS A 1 116 ? 11.528 -12.104 1.956 1.00 92.50 116 HIS A N 1
ATOM 835 C CA . HIS A 1 116 ? 10.456 -12.652 1.140 1.00 92.50 116 HIS A CA 1
ATOM 836 C C . HIS A 1 116 ? 9.493 -11.591 0.592 1.00 92.50 116 HIS A C 1
ATOM 838 O O . HIS A 1 116 ? 9.294 -10.520 1.171 1.00 92.50 116 HIS A O 1
ATOM 844 N N . TRP A 1 117 ? 8.845 -11.912 -0.530 1.00 93.50 117 TRP A N 1
ATOM 845 C CA . TRP A 1 117 ? 7.727 -11.124 -1.042 1.00 93.50 117 TRP A CA 1
ATOM 846 C C . TRP A 1 117 ? 6.503 -11.308 -0.146 1.00 93.50 117 TRP A C 1
ATOM 848 O O . TRP A 1 117 ? 6.094 -12.439 0.124 1.00 93.50 117 TRP A O 1
ATOM 858 N N . VAL A 1 118 ? 5.891 -10.197 0.262 1.00 91.31 118 VAL A N 1
ATOM 859 C CA . VAL A 1 118 ? 4.668 -10.201 1.085 1.00 91.31 118 VAL A CA 1
ATOM 860 C C . VAL A 1 118 ? 3.457 -9.677 0.323 1.00 91.31 118 VAL A C 1
ATOM 862 O O . VAL A 1 118 ? 2.322 -10.009 0.648 1.00 91.31 118 VAL A O 1
ATOM 865 N N . TRP A 1 119 ? 3.642 -8.876 -0.719 1.00 92.56 119 TRP A N 1
ATOM 866 C CA . TRP A 1 119 ? 2.505 -8.288 -1.417 1.00 92.56 119 TRP A CA 1
ATOM 867 C C . TRP A 1 119 ? 2.887 -7.834 -2.821 1.00 92.56 119 TRP A C 1
ATOM 869 O O . TRP A 1 119 ? 4.045 -7.493 -3.068 1.00 92.56 119 TRP A O 1
ATOM 879 N N . ALA A 1 120 ? 1.916 -7.848 -3.733 1.00 94.94 120 ALA A N 1
ATOM 880 C CA . ALA A 1 120 ? 2.048 -7.274 -5.063 1.00 94.94 120 ALA A CA 1
ATOM 881 C C . ALA A 1 120 ? 0.678 -6.923 -5.660 1.00 94.94 120 ALA A C 1
ATOM 883 O O . ALA A 1 120 ? -0.295 -7.645 -5.437 1.00 94.94 120 ALA A O 1
ATOM 884 N N . GLU A 1 121 ? 0.629 -5.869 -6.469 1.00 94.69 121 GLU A N 1
ATOM 885 C CA . GLU A 1 121 ? -0.575 -5.384 -7.151 1.00 94.69 121 GLU A CA 1
ATOM 886 C C . GLU A 1 121 ? -0.214 -4.790 -8.518 1.00 94.69 121 GLU A C 1
ATOM 888 O O . GLU A 1 121 ? 0.774 -4.049 -8.636 1.00 94.69 121 GLU A O 1
ATOM 893 N N . ARG A 1 122 ? -0.991 -5.098 -9.566 1.00 95.12 122 ARG A N 1
ATOM 894 C CA . ARG A 1 122 ? -0.803 -4.473 -10.883 1.00 95.12 122 ARG A CA 1
ATOM 895 C C . ARG A 1 122 ? -1.255 -3.022 -10.863 1.00 95.12 122 ARG A C 1
ATOM 897 O O . ARG A 1 122 ? -2.217 -2.663 -10.198 1.00 95.12 122 ARG A O 1
ATOM 904 N N . SER A 1 123 ? -0.579 -2.193 -11.653 1.00 94.44 123 SER A N 1
ATOM 905 C CA . SER A 1 123 ? -1.097 -0.864 -11.960 1.00 94.44 123 SER A CA 1
ATOM 906 C C . SER A 1 123 ? -2.453 -0.976 -12.668 1.00 94.44 123 SER A C 1
ATOM 908 O O . SER A 1 123 ? -2.685 -1.966 -13.368 1.00 94.44 123 SER A O 1
ATOM 910 N N . PRO A 1 124 ? -3.313 0.056 -12.602 1.00 93.62 124 PRO A N 1
ATOM 911 C CA . PRO A 1 124 ? -4.592 0.059 -13.319 1.00 93.62 124 PRO A CA 1
ATOM 912 C C . PRO A 1 124 ? -4.458 -0.178 -14.831 1.00 93.62 124 PRO A C 1
ATOM 914 O O . PRO A 1 124 ? -5.328 -0.766 -15.459 1.00 93.62 124 PRO A O 1
ATOM 917 N N . SER A 1 125 ? -3.332 0.234 -15.424 1.00 93.06 125 SER A N 1
ATOM 918 C CA . SER A 1 125 ? -3.013 0.003 -16.841 1.00 93.06 125 SER A CA 1
ATOM 919 C C . SER A 1 125 ? -2.386 -1.369 -17.135 1.00 93.06 125 SER A C 1
ATOM 921 O O . SER A 1 125 ? -2.022 -1.642 -18.277 1.00 93.06 125 SER A O 1
ATOM 923 N N . GLY A 1 126 ? -2.161 -2.209 -16.122 1.00 92.88 126 GLY A N 1
ATOM 924 C CA . GLY A 1 126 ? -1.582 -3.553 -16.239 1.00 92.88 126 GLY A CA 1
ATOM 925 C C . GLY A 1 126 ? -0.095 -3.611 -16.618 1.00 92.88 126 GLY A C 1
ATOM 926 O O . GLY A 1 126 ? 0.496 -4.690 -16.642 1.00 92.88 126 GLY A O 1
ATOM 927 N N . ASN A 1 127 ? 0.541 -2.470 -16.900 1.00 93.44 127 ASN A N 1
ATOM 928 C CA . ASN A 1 127 ? 1.896 -2.396 -17.458 1.00 93.44 127 ASN A CA 1
ATOM 929 C C . ASN A 1 127 ? 3.025 -2.292 -16.412 1.00 93.44 127 ASN A C 1
ATOM 931 O O . ASN A 1 127 ? 4.201 -2.135 -16.773 1.00 93.44 127 ASN A O 1
ATOM 935 N N . ALA A 1 128 ? 2.670 -2.337 -15.130 1.00 95.88 128 ALA A N 1
ATOM 936 C CA . ALA A 1 128 ? 3.583 -2.319 -14.000 1.00 95.88 128 ALA A CA 1
ATOM 937 C C . ALA A 1 128 ? 2.999 -3.109 -12.822 1.00 95.88 128 ALA A C 1
ATOM 939 O O . ALA A 1 128 ? 1.792 -3.324 -12.743 1.00 95.88 128 ALA A O 1
ATOM 940 N N . VAL A 1 129 ? 3.862 -3.523 -11.898 1.00 96.69 129 VAL A N 1
ATOM 941 C CA . VAL A 1 129 ? 3.480 -4.123 -10.615 1.00 96.69 129 VAL A CA 1
ATOM 942 C C . VAL A 1 129 ? 4.186 -3.365 -9.500 1.00 96.69 129 VAL A C 1
ATOM 944 O O . VAL A 1 129 ? 5.388 -3.114 -9.588 1.00 96.69 129 VAL A O 1
ATOM 947 N N . LEU A 1 130 ? 3.437 -2.994 -8.467 1.00 97.12 130 LEU A N 1
ATOM 948 C CA . LEU A 1 130 ? 3.974 -2.498 -7.208 1.00 97.12 130 LEU A CA 1
ATOM 949 C C . LEU A 1 130 ? 4.069 -3.700 -6.279 1.00 97.12 130 LEU A C 1
ATOM 951 O O . LEU A 1 130 ? 3.117 -4.467 -6.180 1.00 97.12 130 LEU A O 1
ATOM 955 N N . ALA A 1 131 ? 5.213 -3.890 -5.638 1.00 96.06 131 ALA A N 1
ATOM 956 C CA . ALA A 1 131 ? 5.467 -5.050 -4.799 1.00 96.06 131 ALA A CA 1
ATOM 957 C C . ALA A 1 131 ? 6.148 -4.660 -3.492 1.00 96.06 131 ALA A C 1
ATOM 959 O O . ALA A 1 131 ? 6.890 -3.682 -3.436 1.00 96.06 131 ALA A O 1
ATOM 960 N N . GLN A 1 132 ? 5.923 -5.466 -2.459 1.00 94.75 132 GLN A N 1
ATOM 961 C CA . GLN A 1 132 ? 6.530 -5.311 -1.147 1.00 94.75 132 GLN A CA 1
ATOM 962 C C . GLN A 1 132 ? 7.446 -6.491 -0.842 1.00 94.75 132 GLN A C 1
ATOM 964 O O . GLN A 1 132 ? 6.997 -7.641 -0.769 1.00 94.75 132 GLN A O 1
ATOM 969 N N . TRP A 1 133 ? 8.717 -6.184 -0.606 1.00 93.00 133 TRP A N 1
ATOM 970 C CA . TRP A 1 133 ? 9.692 -7.100 -0.027 1.00 93.00 133 TRP A CA 1
ATOM 971 C C . TRP A 1 133 ? 9.828 -6.838 1.471 1.00 93.00 133 TRP A C 1
ATOM 973 O O . TRP A 1 133 ? 9.871 -5.679 1.889 1.00 93.00 133 TRP A O 1
ATOM 983 N N . SER A 1 134 ? 9.918 -7.897 2.267 1.00 89.25 134 SER A N 1
ATOM 984 C CA . SER A 1 134 ? 10.283 -7.827 3.682 1.00 89.25 134 SER A CA 1
ATOM 985 C C . SER A 1 134 ? 11.585 -8.592 3.892 1.00 89.25 134 SER A C 1
ATOM 987 O O . SER A 1 134 ? 11.661 -9.759 3.507 1.00 89.25 134 SER A O 1
ATOM 989 N N . ALA A 1 135 ? 12.601 -7.952 4.466 1.00 83.94 135 ALA A N 1
ATOM 990 C CA . ALA A 1 135 ? 13.897 -8.561 4.776 1.00 83.94 135 ALA A CA 1
ATOM 991 C C . ALA A 1 135 ? 14.067 -8.787 6.290 1.00 83.94 135 ALA A C 1
ATOM 993 O O . ALA A 1 135 ? 13.222 -8.362 7.080 1.00 83.94 135 ALA A O 1
ATOM 994 N N . GLU A 1 136 ? 15.152 -9.459 6.684 1.00 68.25 136 GLU A N 1
ATOM 995 C CA . GLU A 1 136 ? 15.607 -9.462 8.082 1.00 68.25 136 GLU A CA 1
ATOM 996 C C . GLU A 1 136 ? 15.942 -8.021 8.516 1.00 68.25 136 GLU A C 1
ATOM 998 O O . GLU A 1 136 ? 16.275 -7.180 7.676 1.00 68.25 136 GLU A O 1
ATOM 1003 N N . CYS A 1 137 ? 15.776 -7.727 9.810 1.00 69.06 137 CYS A N 1
ATOM 1004 C CA . CYS A 1 137 ? 15.732 -6.374 10.395 1.00 69.06 137 CYS A CA 1
ATOM 1005 C C . CYS A 1 137 ? 14.490 -5.537 10.036 1.00 69.06 137 CYS A C 1
ATOM 1007 O O . CYS A 1 137 ? 14.499 -4.319 10.204 1.00 69.06 137 CYS A O 1
ATOM 1009 N N . GLU A 1 138 ? 13.425 -6.161 9.515 1.00 67.38 138 GLU A N 1
ATOM 1010 C CA . GLU A 1 138 ? 12.119 -5.518 9.303 1.00 67.38 138 GLU A CA 1
ATOM 1011 C C . GLU A 1 138 ? 12.181 -4.264 8.413 1.00 67.38 138 GLU A C 1
ATOM 1013 O O . GLU A 1 138 ? 11.301 -3.403 8.487 1.00 67.38 138 GLU A O 1
ATOM 1018 N N . VAL A 1 139 ? 13.196 -4.160 7.547 1.00 76.94 139 VAL A N 1
ATOM 1019 C CA . VAL A 1 139 ? 13.347 -3.057 6.592 1.00 76.94 139 VAL A CA 1
ATOM 1020 C C . VAL A 1 139 ? 12.480 -3.368 5.369 1.00 76.94 139 VAL A C 1
ATOM 1022 O O . VAL A 1 139 ? 12.900 -4.132 4.492 1.00 76.94 139 VAL A O 1
ATOM 1025 N N . PRO A 1 140 ? 11.252 -2.822 5.267 1.00 86.56 140 PRO A N 1
ATOM 1026 C CA . PRO A 1 140 ? 10.432 -3.045 4.091 1.00 86.56 140 PRO A CA 1
ATOM 1027 C C . PRO A 1 140 ? 11.055 -2.311 2.901 1.00 86.56 140 PRO A C 1
ATOM 1029 O O . PRO A 1 140 ? 11.574 -1.197 3.030 1.00 86.56 140 PRO A O 1
ATOM 1032 N N . VAL A 1 141 ? 10.957 -2.898 1.714 1.00 92.25 141 VAL A N 1
ATOM 1033 C CA . VAL A 1 141 ? 11.286 -2.194 0.474 1.00 92.25 141 VAL A CA 1
ATOM 1034 C C . VAL A 1 141 ? 10.160 -2.366 -0.534 1.00 92.25 141 VAL A C 1
ATOM 1036 O O . VAL A 1 141 ? 9.821 -3.481 -0.940 1.00 92.25 141 VAL A O 1
ATOM 1039 N N . ALA A 1 142 ? 9.590 -1.238 -0.947 1.00 94.81 142 ALA A N 1
ATOM 1040 C CA . ALA A 1 142 ? 8.658 -1.159 -2.052 1.00 94.81 142 ALA A CA 1
ATOM 1041 C C . ALA A 1 142 ? 9.426 -1.179 -3.378 1.00 94.81 142 ALA A C 1
ATOM 1043 O O . ALA A 1 142 ? 10.383 -0.423 -3.589 1.00 94.81 142 ALA A O 1
ATOM 1044 N N . TYR A 1 143 ? 8.962 -2.009 -4.304 1.00 96.94 143 TYR A N 1
ATOM 1045 C CA . TYR A 1 143 ? 9.540 -2.177 -5.627 1.00 96.94 143 TYR A CA 1
ATOM 1046 C C . TYR A 1 143 ? 8.526 -1.892 -6.729 1.00 96.94 143 TYR A C 1
ATOM 1048 O O . TYR A 1 143 ? 7.376 -2.316 -6.666 1.00 96.94 143 TYR A O 1
ATOM 1056 N N . LEU A 1 144 ? 9.003 -1.248 -7.788 1.00 97.62 144 LEU A N 1
ATOM 1057 C CA . LEU A 1 144 ? 8.358 -1.196 -9.089 1.00 97.62 144 LEU A CA 1
ATOM 1058 C C . LEU A 1 144 ? 8.916 -2.310 -9.975 1.00 97.62 144 LEU A C 1
ATOM 1060 O O . LEU A 1 144 ? 10.123 -2.364 -10.216 1.00 97.62 144 LEU A O 1
ATOM 1064 N N . ILE A 1 145 ? 8.037 -3.142 -10.521 1.00 96.75 145 ILE A N 1
ATOM 1065 C CA . ILE A 1 145 ? 8.360 -4.097 -11.580 1.00 96.75 145 ILE A CA 1
ATOM 1066 C C . ILE A 1 145 ? 7.728 -3.589 -12.869 1.00 96.75 145 ILE A C 1
ATOM 1068 O O . ILE A 1 145 ? 6.506 -3.492 -12.976 1.00 96.75 145 ILE A O 1
ATOM 1072 N N . ALA A 1 146 ? 8.543 -3.255 -13.862 1.00 95.69 146 ALA A N 1
ATOM 1073 C CA . ALA A 1 146 ? 8.045 -2.824 -15.162 1.00 95.69 146 ALA A CA 1
ATOM 1074 C C . ALA A 1 146 ? 9.049 -3.147 -16.266 1.00 95.69 146 ALA A C 1
ATOM 1076 O O . ALA A 1 146 ? 10.251 -2.958 -16.089 1.00 95.69 146 ALA A O 1
ATOM 1077 N N . LYS A 1 147 ? 8.554 -3.589 -17.431 1.00 92.06 147 LYS A N 1
ATOM 1078 C CA . LYS A 1 147 ? 9.397 -3.970 -18.583 1.00 92.06 147 LYS A CA 1
ATOM 1079 C C . LYS A 1 147 ? 10.505 -4.970 -18.193 1.00 92.06 147 LYS A C 1
ATOM 1081 O O . LYS A 1 147 ? 11.662 -4.783 -18.556 1.00 92.06 147 LYS A O 1
ATOM 1086 N N . GLY A 1 148 ? 10.161 -5.964 -17.369 1.00 88.50 148 GLY A N 1
ATOM 1087 C CA . GLY A 1 148 ? 11.096 -6.980 -16.864 1.00 88.50 148 GLY A CA 1
ATOM 1088 C C . GLY A 1 148 ? 12.145 -6.474 -15.865 1.00 88.50 148 GLY A C 1
ATOM 1089 O O . GLY A 1 148 ? 13.005 -7.242 -15.451 1.00 88.50 148 GLY A O 1
ATOM 1090 N N . LYS A 1 149 ? 12.099 -5.197 -15.467 1.00 93.94 149 LYS A N 1
ATOM 1091 C CA . LYS A 1 149 ? 13.056 -4.600 -14.532 1.00 93.94 149 LYS A CA 1
ATOM 1092 C C . LYS A 1 149 ? 12.427 -4.409 -13.164 1.00 93.94 149 LYS A C 1
ATOM 1094 O O . LYS A 1 149 ? 11.304 -3.918 -13.064 1.00 93.94 149 LYS A O 1
ATOM 1099 N N . LEU A 1 150 ? 13.197 -4.740 -12.135 1.00 95.81 150 LEU A N 1
ATOM 1100 C CA . LEU A 1 150 ? 12.873 -4.518 -10.733 1.00 95.81 150 LEU A CA 1
ATOM 1101 C C . LEU A 1 150 ? 13.616 -3.271 -10.236 1.00 95.81 150 LEU A C 1
ATOM 1103 O O . LEU A 1 150 ? 14.833 -3.182 -10.379 1.00 95.81 150 LEU A O 1
ATOM 1107 N N . ARG A 1 151 ? 12.901 -2.303 -9.659 1.00 95.62 151 ARG A N 1
ATOM 1108 C CA . ARG A 1 151 ? 13.475 -1.046 -9.157 1.00 95.62 151 ARG A CA 1
ATOM 1109 C C . ARG A 1 151 ? 12.916 -0.704 -7.782 1.00 95.62 151 ARG A C 1
ATOM 1111 O O . ARG A 1 151 ? 11.706 -0.577 -7.638 1.00 95.62 151 ARG A O 1
ATOM 1118 N N . ALA A 1 152 ? 13.786 -0.503 -6.798 1.00 94.50 152 ALA A N 1
ATOM 1119 C CA . ALA A 1 152 ? 13.380 -0.031 -5.476 1.00 94.50 152 ALA A CA 1
ATOM 1120 C C . ALA A 1 152 ? 12.959 1.448 -5.519 1.00 94.50 152 ALA A C 1
ATOM 1122 O O . ALA A 1 152 ? 13.546 2.248 -6.255 1.00 94.50 152 ALA A O 1
ATOM 1123 N N . TYR A 1 153 ? 11.966 1.820 -4.709 1.00 92.81 153 TYR A N 1
ATOM 1124 C CA . TYR A 1 153 ? 11.586 3.224 -4.511 1.00 92.81 153 TYR A CA 1
ATOM 1125 C C . TYR A 1 153 ? 12.508 3.969 -3.537 1.00 92.81 153 TYR A C 1
ATOM 1127 O O . TYR A 1 153 ? 12.602 5.194 -3.598 1.00 92.81 153 TYR A O 1
ATOM 1135 N N . GLY A 1 154 ? 13.202 3.238 -2.671 1.00 88.69 154 GLY A N 1
ATOM 1136 C CA . GLY A 1 154 ? 14.129 3.759 -1.675 1.00 88.69 154 GLY A CA 1
ATOM 1137 C C . GLY A 1 154 ? 14.358 2.729 -0.573 1.00 88.69 154 GLY A C 1
ATOM 1138 O O . GLY A 1 154 ? 13.758 1.653 -0.596 1.00 88.69 154 GLY A O 1
ATOM 1139 N N . ALA A 1 155 ? 15.203 3.069 0.396 1.00 82.44 155 ALA A N 1
ATOM 1140 C CA . ALA A 1 155 ? 15.310 2.303 1.632 1.00 82.44 155 ALA A CA 1
ATOM 1141 C C . ALA A 1 155 ? 14.080 2.564 2.521 1.00 82.44 155 ALA A C 1
ATOM 1143 O O . ALA A 1 155 ? 13.549 3.675 2.509 1.00 82.44 155 ALA A O 1
ATOM 1144 N N . GLU A 1 156 ? 13.626 1.550 3.264 1.00 86.75 156 GLU A N 1
ATOM 1145 C CA . GLU A 1 156 ? 12.518 1.654 4.233 1.00 86.75 156 GLU A CA 1
ATOM 1146 C C . GLU A 1 156 ? 11.211 2.210 3.642 1.00 86.75 156 GLU A C 1
ATOM 1148 O O . GLU A 1 156 ? 10.634 3.201 4.100 1.00 86.75 156 GLU A O 1
ATOM 1153 N N . THR A 1 157 ? 10.713 1.543 2.605 1.00 91.38 157 THR A N 1
ATOM 1154 C CA . THR A 1 157 ? 9.482 1.933 1.912 1.00 91.38 157 THR A CA 1
ATOM 1155 C C . THR A 1 157 ? 8.410 0.860 2.023 1.00 91.38 157 THR A C 1
ATOM 1157 O O . THR A 1 157 ? 8.697 -0.332 1.907 1.00 91.38 157 THR A O 1
ATOM 1160 N N . VAL A 1 158 ? 7.162 1.291 2.223 1.00 92.88 158 VAL A N 1
ATOM 1161 C CA . VAL A 1 158 ? 5.983 0.418 2.216 1.00 92.88 158 VAL A CA 1
ATOM 1162 C C . VAL A 1 158 ? 5.131 0.717 0.987 1.00 92.88 158 VAL A C 1
ATOM 1164 O O . VAL A 1 158 ? 4.734 1.859 0.754 1.00 92.88 158 VAL A O 1
ATOM 1167 N N . ALA A 1 159 ? 4.861 -0.307 0.190 1.00 94.81 159 ALA A N 1
ATOM 1168 C CA . ALA A 1 159 ? 3.919 -0.268 -0.913 1.00 94.81 159 ALA A CA 1
ATOM 1169 C C . ALA A 1 159 ? 2.488 -0.300 -0.366 1.00 94.81 159 ALA A C 1
ATOM 1171 O O . ALA A 1 159 ? 2.128 -1.235 0.346 1.00 94.81 159 ALA A O 1
ATOM 1172 N N . LEU A 1 160 ? 1.686 0.714 -0.696 1.00 95.00 160 LEU A N 1
ATOM 1173 C CA . LEU A 1 160 ? 0.304 0.808 -0.223 1.00 95.00 160 LEU A CA 1
ATOM 1174 C C . LEU A 1 160 ? -0.719 0.445 -1.306 1.00 95.00 160 LEU A C 1
ATOM 1176 O O . LEU A 1 160 ? -1.733 -0.164 -0.988 1.00 95.00 160 LEU A O 1
ATOM 1180 N N . GLY A 1 161 ? -0.466 0.793 -2.569 1.00 95.00 161 GLY A N 1
ATOM 1181 C CA . GLY A 1 161 ? -1.415 0.558 -3.660 1.00 95.00 161 GLY A CA 1
ATOM 1182 C C . GLY A 1 161 ? -1.149 1.448 -4.868 1.00 95.00 161 GLY A C 1
ATOM 1183 O O . GLY A 1 161 ? -0.074 2.041 -4.993 1.00 95.00 161 GLY A O 1
ATOM 1184 N N . TRP A 1 162 ? -2.142 1.576 -5.743 1.00 95.88 162 TRP A N 1
ATOM 1185 C CA . TRP A 1 162 ? -2.103 2.475 -6.896 1.00 95.88 162 TRP A CA 1
ATOM 1186 C C . TRP A 1 162 ? -3.208 3.533 -6.844 1.00 95.88 162 TRP A C 1
ATOM 1188 O O . TRP A 1 162 ? -4.327 3.286 -6.389 1.00 95.88 162 TRP A O 1
ATOM 1198 N N . LEU A 1 163 ? -2.918 4.718 -7.380 1.00 95.62 163 LEU A N 1
ATOM 1199 C CA . LEU A 1 163 ? -3.951 5.679 -7.766 1.00 95.62 163 LEU A CA 1
ATOM 1200 C C . LEU A 1 163 ? -4.561 5.296 -9.125 1.00 95.62 163 LEU A C 1
ATOM 1202 O O . LEU A 1 163 ? -3.877 4.652 -9.924 1.00 95.62 163 LEU A O 1
ATOM 1206 N N . PRO A 1 164 ? -5.809 5.707 -9.434 1.00 93.62 164 PRO A N 1
ATOM 1207 C CA . PRO A 1 164 ? -6.451 5.390 -10.718 1.00 93.62 164 PRO A CA 1
ATOM 1208 C C . PRO A 1 164 ? -5.658 5.922 -11.918 1.00 93.62 164 PRO A C 1
ATOM 1210 O O . PRO A 1 164 ? -5.613 5.308 -12.979 1.00 93.62 164 PRO A O 1
ATOM 1213 N N . THR A 1 165 ? -4.979 7.047 -11.713 1.00 94.19 165 THR A N 1
ATOM 1214 C CA . THR A 1 165 ? -4.099 7.733 -12.663 1.00 94.19 165 THR A CA 1
ATOM 1215 C C . THR A 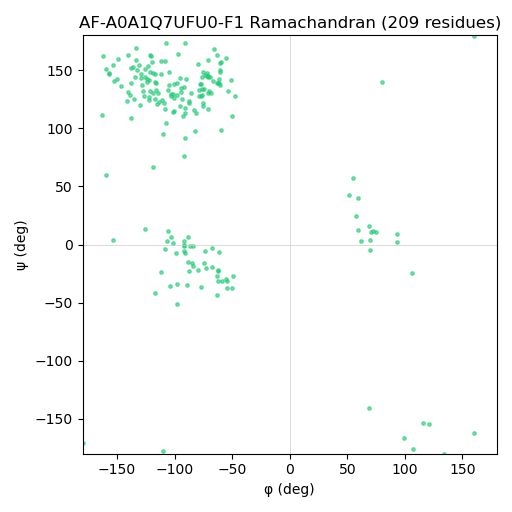1 165 ? -2.754 7.020 -12.885 1.00 94.19 165 THR A C 1
ATOM 1217 O O . THR A 1 165 ? -2.000 7.385 -13.787 1.00 94.19 165 THR A O 1
ATOM 1220 N N . GLY A 1 166 ? -2.468 5.946 -12.138 1.00 95.19 166 GLY A N 1
ATOM 1221 C CA . GLY A 1 166 ? -1.327 5.057 -12.365 1.00 95.19 166 GLY A CA 1
ATOM 12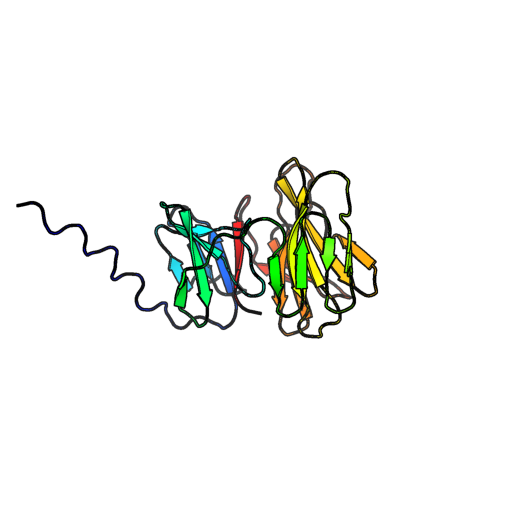22 C C . GLY A 1 166 ? -0.057 5.397 -11.583 1.00 95.19 166 GLY A C 1
ATOM 1223 O O . GLY A 1 166 ? 0.988 4.795 -11.838 1.00 95.19 166 GLY A O 1
ATOM 1224 N N . GLU A 1 167 ? -0.105 6.333 -10.639 1.00 97.38 167 GLU A N 1
ATOM 1225 C CA . GLU A 1 167 ? 0.965 6.560 -9.668 1.00 97.38 167 GLU A CA 1
ATOM 1226 C C . GLU A 1 167 ? 0.927 5.511 -8.557 1.00 97.38 167 GLU A C 1
ATOM 1228 O O . GLU A 1 167 ? -0.134 5.166 -8.033 1.00 97.38 167 GLU A O 1
ATOM 1233 N N . ALA A 1 168 ? 2.104 5.025 -8.166 1.00 97.44 168 ALA A N 1
ATOM 1234 C CA . ALA A 1 168 ? 2.233 4.133 -7.023 1.00 97.44 168 ALA A CA 1
ATOM 1235 C C . ALA A 1 168 ? 2.110 4.938 -5.730 1.00 97.44 168 ALA A C 1
ATOM 1237 O O . ALA A 1 168 ? 2.764 5.970 -5.581 1.00 97.44 168 ALA A O 1
ATOM 1238 N N . VAL A 1 169 ? 1.323 4.454 -4.778 1.00 97.25 169 VAL A N 1
ATOM 1239 C CA . VAL A 1 169 ? 1.238 5.029 -3.438 1.00 97.25 169 VAL A CA 1
ATOM 1240 C C . VAL A 1 169 ? 2.270 4.334 -2.557 1.00 97.25 169 VAL A C 1
ATOM 1242 O O . VAL A 1 169 ? 2.176 3.135 -2.287 1.00 97.25 169 VAL A O 1
ATOM 1245 N N . VAL A 1 170 ? 3.284 5.090 -2.136 1.00 96.00 170 VAL A N 1
ATOM 1246 C CA . VAL A 1 170 ? 4.424 4.574 -1.369 1.00 96.00 170 VAL A CA 1
ATOM 1247 C C . VAL A 1 170 ? 4.598 5.384 -0.093 1.00 96.00 170 VAL A C 1
ATOM 1249 O O . VAL A 1 170 ? 4.698 6.613 -0.128 1.00 96.00 170 VAL A O 1
ATOM 1252 N N . HIS A 1 171 ? 4.670 4.691 1.038 1.00 94.25 171 HIS A N 1
ATOM 1253 C CA . HIS A 1 171 ? 5.002 5.270 2.333 1.00 94.25 171 HIS A CA 1
ATOM 1254 C C . HIS A 1 171 ? 6.507 5.195 2.571 1.00 94.25 171 HIS A C 1
ATOM 1256 O O . HIS A 1 171 ? 7.075 4.109 2.656 1.00 94.25 171 HIS A O 1
ATOM 1262 N N . PHE A 1 172 ? 7.149 6.351 2.699 1.00 91.94 172 PHE A N 1
ATOM 1263 C CA . PHE A 1 172 ? 8.553 6.465 3.075 1.00 91.94 172 PHE A CA 1
ATOM 1264 C C . PHE A 1 172 ? 8.642 6.620 4.593 1.00 91.94 172 PHE A C 1
ATOM 1266 O O . PHE A 1 172 ? 8.200 7.636 5.152 1.00 91.94 172 PHE A O 1
ATOM 1273 N N . ARG A 1 173 ? 9.162 5.581 5.258 1.00 84.00 173 ARG A N 1
ATOM 1274 C CA . ARG A 1 173 ? 9.278 5.516 6.715 1.00 84.00 173 ARG A CA 1
ATOM 1275 C C . ARG A 1 173 ? 10.714 5.840 7.132 1.00 84.00 173 ARG A C 1
ATOM 1277 O O . ARG A 1 173 ? 11.642 5.332 6.520 1.00 84.00 173 ARG A O 1
ATOM 1284 N N . PRO A 1 174 ? 10.912 6.630 8.196 1.00 69.56 174 PRO A N 1
ATOM 1285 C CA . PRO A 1 174 ? 12.181 6.685 8.903 1.00 69.56 174 PRO A CA 1
ATOM 1286 C C . PRO A 1 174 ? 12.133 5.650 10.038 1.00 69.56 174 PRO A C 1
ATOM 1288 O O . PRO A 1 174 ? 11.878 6.004 11.192 1.00 69.56 174 PRO A O 1
ATOM 1291 N N . LEU A 1 175 ? 12.276 4.365 9.711 1.00 62.25 175 LEU A N 1
ATOM 1292 C CA . LEU A 1 175 ? 12.438 3.305 10.715 1.00 62.25 175 LEU A CA 1
ATOM 1293 C C . LEU A 1 175 ? 13.837 3.317 11.338 1.00 62.25 175 LEU A C 1
ATOM 1295 O O . LEU A 1 175 ? 14.001 2.819 12.445 1.00 62.25 175 LEU A O 1
ATOM 1299 N N . GLY A 1 176 ? 14.794 4.006 10.719 1.00 59.66 176 GLY A N 1
ATOM 1300 C CA . GLY A 1 176 ? 16.043 4.395 11.371 1.00 59.66 176 GLY A CA 1
ATOM 1301 C C . GLY A 1 176 ? 17.202 3.423 11.173 1.00 59.66 176 GLY A C 1
ATOM 1302 O O . GLY A 1 176 ? 18.279 3.709 11.686 1.00 59.66 176 GLY A O 1
ATOM 1303 N N . CYS A 1 177 ? 17.031 2.345 10.403 1.00 62.16 177 CYS A N 1
ATOM 1304 C CA . CYS A 1 177 ? 18.143 1.507 9.950 1.00 62.16 177 CYS A CA 1
ATOM 1305 C C . CYS A 1 177 ? 18.893 2.190 8.797 1.00 62.16 177 CYS A C 1
ATOM 1307 O O . CYS A 1 177 ? 20.115 2.113 8.710 1.00 62.16 177 CYS A O 1
ATOM 1309 N N . VAL A 1 178 ? 18.168 2.894 7.924 1.00 60.00 178 VAL A N 1
ATOM 1310 C CA . VAL A 1 178 ? 18.730 3.653 6.805 1.00 60.00 178 VAL A CA 1
ATOM 1311 C C . VAL A 1 178 ? 17.999 4.988 6.714 1.00 60.00 178 VAL A C 1
ATOM 1313 O O . VAL A 1 178 ? 16.827 5.050 6.350 1.00 60.00 178 VAL A O 1
ATOM 1316 N N . GLY A 1 179 ? 18.675 6.079 7.074 1.00 52.66 179 GLY A N 1
ATOM 1317 C CA . GLY A 1 179 ? 18.085 7.417 7.055 1.00 52.66 179 GLY A CA 1
ATOM 1318 C C . GLY A 1 179 ? 17.624 7.814 5.652 1.00 52.66 179 GLY A C 1
ATOM 1319 O O . GLY A 1 179 ? 18.422 8.269 4.837 1.00 52.66 179 GLY A O 1
ATOM 1320 N N . SER A 1 180 ? 16.330 7.677 5.358 1.00 57.03 180 SER A N 1
ATOM 1321 C CA . SER A 1 180 ? 15.735 8.279 4.169 1.00 57.03 180 SER A CA 1
ATOM 1322 C C . SER A 1 180 ? 15.298 9.709 4.509 1.00 57.03 180 SER A C 1
ATOM 1324 O O . SER A 1 180 ? 14.521 9.950 5.431 1.00 57.03 180 SER A O 1
ATOM 1326 N N . GLY A 1 181 ? 15.812 10.703 3.778 1.00 64.94 181 GLY A N 1
ATOM 1327 C CA . GLY A 1 181 ? 15.494 12.120 4.022 1.00 64.94 181 GLY A CA 1
ATOM 1328 C C . GLY A 1 181 ? 14.037 12.509 3.717 1.00 64.94 181 GLY A C 1
ATOM 1329 O O . GLY A 1 181 ? 13.652 13.660 3.910 1.00 64.94 181 GLY A O 1
ATOM 1330 N N . ARG A 1 182 ? 13.211 11.577 3.218 1.00 79.69 182 ARG A N 1
ATOM 1331 C CA . ARG A 1 182 ? 11.812 11.816 2.837 1.00 79.69 182 ARG A CA 1
ATOM 1332 C C . ARG A 1 182 ? 10.896 11.031 3.767 1.00 79.69 182 ARG A C 1
ATOM 1334 O O . ARG A 1 182 ? 10.990 9.814 3.835 1.00 79.69 182 ARG A O 1
ATOM 1341 N N . ARG A 1 183 ? 9.983 11.729 4.446 1.00 88.94 183 ARG A N 1
ATOM 1342 C CA . ARG A 1 183 ? 8.965 11.135 5.323 1.00 88.94 183 ARG A CA 1
ATOM 1343 C C . ARG A 1 183 ? 7.575 11.464 4.804 1.00 88.94 183 ARG A C 1
ATOM 1345 O O . ARG A 1 183 ? 7.266 12.633 4.582 1.00 88.94 183 ARG A O 1
ATOM 1352 N N . GLY A 1 184 ? 6.731 10.446 4.688 1.00 93.75 184 GLY A N 1
ATOM 1353 C CA . GLY A 1 184 ? 5.327 10.603 4.318 1.00 93.75 184 GLY A CA 1
ATOM 1354 C C . GLY A 1 184 ? 4.877 9.615 3.254 1.00 93.75 184 GLY A C 1
ATOM 1355 O O . GLY A 1 184 ? 5.651 8.780 2.785 1.00 93.75 184 GLY A O 1
ATOM 1356 N N . ILE A 1 185 ? 3.609 9.716 2.880 1.00 96.00 185 ILE A N 1
ATOM 1357 C CA . ILE A 1 185 ? 2.993 8.924 1.818 1.00 96.00 185 ILE A CA 1
ATOM 1358 C C . ILE A 1 185 ? 2.976 9.763 0.550 1.00 96.00 185 ILE A C 1
ATOM 1360 O O . ILE A 1 185 ? 2.517 10.906 0.559 1.00 96.00 185 ILE A O 1
ATOM 1364 N N . TYR A 1 186 ? 3.484 9.199 -0.540 1.00 97.00 186 TYR A N 1
ATOM 1365 C CA . TYR A 1 186 ? 3.628 9.885 -1.816 1.00 97.00 186 TYR A CA 1
ATOM 1366 C C . TYR A 1 186 ? 2.923 9.122 -2.931 1.00 97.00 186 TYR A C 1
ATOM 1368 O O . TYR A 1 186 ? 3.008 7.898 -3.002 1.00 97.00 186 TYR A O 1
ATOM 1376 N N . ALA A 1 187 ? 2.320 9.872 -3.849 1.00 97.31 187 ALA A N 1
ATOM 1377 C CA . ALA A 1 187 ? 1.999 9.410 -5.187 1.00 97.31 187 ALA A CA 1
ATOM 1378 C C . ALA A 1 187 ? 3.261 9.515 -6.049 1.00 97.31 187 ALA A C 1
ATOM 1380 O O . ALA A 1 187 ? 3.780 10.608 -6.300 1.00 97.31 187 ALA A O 1
ATOM 1381 N N . VAL A 1 188 ? 3.788 8.372 -6.473 1.00 97.12 188 VAL A N 1
ATOM 1382 C CA . VAL A 1 188 ? 5.025 8.268 -7.239 1.00 97.12 188 VAL A CA 1
ATOM 1383 C C . VAL A 1 188 ? 4.701 7.902 -8.688 1.00 97.12 188 VAL A C 1
ATOM 1385 O O . VAL A 1 188 ? 4.395 6.739 -8.974 1.00 97.12 188 VAL A O 1
ATOM 1388 N N . PRO A 1 189 ? 4.780 8.857 -9.632 1.00 96.06 189 PRO A N 1
ATOM 1389 C CA . PRO A 1 189 ? 4.579 8.546 -11.038 1.00 96.06 189 PRO A CA 1
ATOM 1390 C C . PRO A 1 189 ? 5.762 7.734 -11.579 1.00 96.06 189 PRO A C 1
ATOM 1392 O O . PRO A 1 189 ? 6.878 7.781 -11.056 1.00 96.06 189 PRO A O 1
ATOM 1395 N N . ARG A 1 190 ? 5.553 7.011 -12.687 1.00 91.56 190 ARG A N 1
ATOM 1396 C CA . ARG A 1 190 ? 6.643 6.275 -13.362 1.00 91.56 190 ARG A CA 1
ATOM 1397 C C . ARG A 1 190 ? 7.752 7.197 -13.877 1.00 91.56 190 ARG A C 1
ATOM 1399 O O . ARG A 1 190 ? 8.907 6.780 -13.963 1.00 91.56 190 ARG A O 1
ATOM 1406 N N . LYS A 1 191 ? 7.385 8.421 -14.260 1.00 89.56 191 LYS A N 1
ATOM 1407 C CA . LYS A 1 191 ? 8.277 9.497 -14.702 1.00 89.56 191 LYS A CA 1
ATOM 1408 C C . LYS A 1 191 ? 7.857 10.792 -14.012 1.00 89.56 191 LYS A C 1
ATOM 1410 O O . LYS A 1 191 ? 6.666 11.026 -13.848 1.00 89.56 191 LYS A O 1
ATOM 1415 N N . GLY A 1 192 ? 8.821 11.637 -13.663 1.00 91.81 192 GLY A N 1
ATOM 1416 C CA . GLY A 1 192 ? 8.562 12.915 -12.999 1.00 91.81 192 GLY A CA 1
ATOM 1417 C C . GLY A 1 192 ? 8.781 12.870 -11.487 1.00 91.81 192 GLY A C 1
ATOM 1418 O O . GLY A 1 192 ? 9.421 11.960 -10.956 1.00 91.81 192 GLY A O 1
ATOM 1419 N N . LYS A 1 193 ? 8.297 13.908 -10.802 1.00 93.88 193 LYS A N 1
ATOM 1420 C CA . LYS A 1 193 ? 8.538 14.121 -9.371 1.00 93.88 193 LYS A CA 1
ATOM 1421 C C . LYS A 1 193 ? 7.424 13.475 -8.533 1.00 93.88 193 LYS A C 1
ATOM 1423 O O . LYS A 1 193 ? 6.256 13.659 -8.862 1.00 93.88 193 LYS A O 1
ATOM 1428 N N . PRO A 1 194 ? 7.755 12.760 -7.440 1.00 95.56 194 PRO A N 1
ATOM 1429 C CA . PRO A 1 194 ? 6.749 12.281 -6.495 1.00 95.56 194 PRO A CA 1
ATOM 1430 C C . PRO A 1 194 ? 5.990 13.438 -5.844 1.00 95.56 194 PRO A C 1
ATOM 1432 O O . PRO A 1 194 ? 6.616 14.418 -5.430 1.00 95.56 194 PRO A O 1
ATOM 1435 N N . ARG A 1 195 ? 4.675 13.284 -5.687 1.00 96.06 195 ARG A N 1
ATOM 1436 C CA . ARG A 1 195 ? 3.791 14.239 -5.009 1.00 96.06 195 ARG A CA 1
ATOM 1437 C C . ARG A 1 195 ? 3.442 13.722 -3.620 1.00 96.06 195 ARG A C 1
ATOM 1439 O O . ARG A 1 195 ? 3.050 12.570 -3.474 1.00 96.06 195 ARG A O 1
ATOM 1446 N N . LEU A 1 196 ? 3.613 14.559 -2.602 1.00 96.31 196 LEU A N 1
ATOM 1447 C CA . LEU A 1 196 ? 3.215 14.230 -1.235 1.00 96.31 196 LEU A CA 1
ATOM 1448 C C . LEU A 1 196 ? 1.683 14.173 -1.155 1.00 96.31 196 LEU A C 1
ATOM 1450 O O . LEU A 1 196 ? 1.025 15.100 -1.617 1.00 96.31 196 LEU A O 1
ATOM 1454 N N . LEU A 1 197 ? 1.152 13.093 -0.586 1.00 96.12 197 LEU A N 1
ATOM 1455 C CA . LEU A 1 197 ? -0.266 12.951 -0.244 1.00 96.12 197 LEU A CA 1
ATOM 1456 C C . LEU A 1 197 ? -0.479 13.275 1.233 1.00 96.12 197 LEU A C 1
ATOM 1458 O O . LEU A 1 197 ? -1.271 14.143 1.570 1.00 96.12 197 LEU A O 1
ATOM 1462 N N . LEU A 1 198 ? 0.306 12.637 2.108 1.00 95.94 198 LEU A N 1
ATOM 1463 C CA . LEU A 1 198 ? 0.144 12.766 3.553 1.00 95.94 198 LEU A CA 1
ATOM 1464 C C . LEU A 1 198 ? 1.495 12.828 4.266 1.00 95.94 198 LEU A C 1
ATOM 1466 O O . LEU A 1 198 ? 2.371 11.983 4.060 1.00 95.94 198 LEU A O 1
ATOM 1470 N N . ARG A 1 199 ? 1.661 13.810 5.158 1.00 93.81 199 ARG A N 1
ATOM 1471 C CA . ARG A 1 199 ? 2.765 13.804 6.127 1.00 93.81 199 ARG A CA 1
ATOM 1472 C C . ARG A 1 199 ? 2.434 12.824 7.240 1.00 93.81 199 ARG A C 1
ATOM 1474 O O . ARG A 1 199 ? 1.397 12.943 7.874 1.00 93.81 199 ARG A O 1
ATOM 1481 N N . THR A 1 200 ? 3.343 11.900 7.524 1.00 92.06 200 THR A N 1
ATOM 1482 C CA . THR A 1 200 ? 3.124 10.897 8.570 1.00 92.06 200 THR A CA 1
ATOM 1483 C C . THR A 1 200 ? 3.939 11.202 9.819 1.00 92.06 200 THR A C 1
ATOM 1485 O O . THR A 1 200 ? 5.063 11.720 9.738 1.00 92.06 200 THR A O 1
ATOM 1488 N N . ALA A 1 201 ? 3.397 10.822 10.976 1.00 88.62 201 ALA A N 1
ATOM 1489 C CA . ALA A 1 201 ? 4.161 10.730 12.213 1.00 88.62 201 ALA A CA 1
ATOM 1490 C C . ALA A 1 201 ? 5.268 9.665 12.096 1.00 88.62 201 ALA A C 1
ATOM 1492 O O . ALA A 1 201 ? 5.262 8.816 11.196 1.00 88.62 201 ALA A O 1
ATOM 1493 N N . ARG A 1 202 ? 6.248 9.726 13.003 1.00 83.00 202 ARG A N 1
ATOM 1494 C CA . ARG A 1 202 ? 7.288 8.697 13.111 1.00 83.00 202 ARG A CA 1
ATOM 1495 C C . ARG A 1 202 ? 6.645 7.384 13.574 1.00 83.00 202 ARG A C 1
ATOM 1497 O O . ARG A 1 202 ? 5.744 7.419 14.402 1.00 83.00 202 ARG A O 1
ATOM 1504 N N . PHE A 1 203 ? 7.094 6.259 13.020 1.00 82.00 203 PHE A N 1
ATOM 1505 C CA . PHE A 1 203 ? 6.614 4.902 13.340 1.00 82.00 203 PHE A CA 1
ATOM 1506 C C . PHE A 1 203 ? 5.134 4.603 13.057 1.00 82.00 203 PHE A C 1
ATOM 1508 O O . PHE A 1 203 ? 4.694 3.487 13.304 1.00 82.00 203 PHE A O 1
ATOM 1515 N N . ALA A 1 204 ? 4.376 5.546 12.492 1.00 89.69 204 ALA A N 1
ATOM 1516 C CA . ALA A 1 204 ? 2.999 5.290 12.093 1.00 89.69 204 ALA A CA 1
ATOM 1517 C C . ALA A 1 204 ? 2.933 4.172 11.041 1.00 89.69 204 ALA A C 1
ATOM 1519 O O . ALA A 1 204 ? 3.737 4.143 10.102 1.00 89.69 204 ALA A O 1
ATOM 1520 N N . GLN A 1 205 ? 1.970 3.268 11.193 1.00 91.56 205 GLN A N 1
ATOM 1521 C CA . GLN A 1 205 ? 1.710 2.187 10.250 1.00 91.56 205 GLN A CA 1
ATOM 1522 C C . GLN A 1 205 ? 0.452 2.508 9.453 1.00 91.56 205 GLN A C 1
ATOM 1524 O O . GLN A 1 205 ? -0.558 2.933 10.011 1.00 91.56 205 GLN A O 1
ATOM 1529 N N . TYR A 1 206 ? 0.552 2.328 8.137 1.00 94.25 206 TYR A N 1
ATOM 1530 C CA . TYR A 1 206 ? -0.526 2.595 7.200 1.00 94.25 206 TYR A CA 1
ATOM 1531 C C . TYR A 1 206 ? -0.754 1.392 6.294 1.00 94.25 206 TYR A C 1
ATOM 1533 O O . TYR A 1 206 ? 0.199 0.756 5.842 1.00 94.25 206 TYR A O 1
ATOM 1541 N N . LEU A 1 207 ? -2.019 1.146 5.977 1.00 94.44 207 LEU A N 1
ATOM 1542 C CA . LEU A 1 207 ? -2.450 0.399 4.799 1.00 94.44 207 LEU A CA 1
ATOM 1543 C C . LEU A 1 207 ? -3.345 1.299 3.946 1.00 94.44 207 LEU A C 1
ATOM 1545 O O . LEU A 1 207 ? -3.870 2.300 4.425 1.00 94.44 207 LEU A O 1
ATOM 1549 N N . MET A 1 208 ? -3.541 0.938 2.685 1.00 94.50 208 MET A N 1
ATOM 1550 C CA . MET A 1 208 ? -4.526 1.583 1.820 1.00 94.50 208 MET A CA 1
ATOM 1551 C C . MET A 1 208 ? -5.647 0.593 1.514 1.00 94.50 208 MET A C 1
ATOM 1553 O O . MET A 1 208 ? -5.422 -0.615 1.418 1.00 94.50 208 MET A O 1
ATOM 1557 N N . TRP A 1 209 ? -6.867 1.102 1.375 1.00 92.88 209 TRP A N 1
ATOM 1558 C CA . TRP A 1 209 ? -7.949 0.356 0.741 1.00 92.88 209 TRP A CA 1
ATOM 1559 C C . TRP A 1 209 ? -8.320 1.005 -0.582 1.00 92.88 209 TRP A C 1
ATOM 1561 O O . TRP A 1 209 ? -8.124 2.206 -0.783 1.00 92.88 209 TRP A O 1
ATOM 1571 N N . GLY A 1 210 ? -8.933 0.196 -1.438 1.00 82.88 210 GLY A N 1
ATOM 1572 C CA . GLY A 1 210 ? -9.425 0.623 -2.728 1.00 82.88 210 GLY A CA 1
ATOM 1573 C C . GLY A 1 210 ? -8.321 0.700 -3.772 1.00 82.88 210 GLY A C 1
ATOM 1574 O O . GLY A 1 210 ? -7.201 1.130 -3.502 1.00 82.88 210 GLY A O 1
ATOM 1575 N N . GLY A 1 211 ? -8.655 0.270 -4.981 1.00 65.81 211 GLY A N 1
ATOM 1576 C CA . GLY A 1 211 ? -7.737 0.141 -6.102 1.00 65.81 211 GLY A CA 1
ATOM 1577 C C . GLY A 1 211 ? -8.475 -0.143 -7.394 1.00 65.81 211 GLY A C 1
ATOM 1578 O O . GLY A 1 211 ? -9.707 -0.347 -7.314 1.00 65.81 211 GLY A O 1
#

Nearest PDB structures (foldseek):
  4l9o-assembly1_A  TM=4.225E-01  e=2.278E-01  Komagataella pastoris
  4z8l-assembly2_D  TM=3.299E-01  e=1.860E-01  Homo sapiens
  3f6k-assembly1_A  TM=3.759E-01  e=6.597E-01  Homo sapiens
  5nni-assembly1_B  TM=3.399E-01  e=3.247E-01  Mus musculus
  7uhy-assembly1_H-2  TM=3.757E-01  e=9.404E-01  Homo sapiens

Sequence (211 aa):
MPGALALVLAAALTSLPPLPQRGLALETKAGVELQSLDGPPLATLRGLDLAPDQALAHKAVF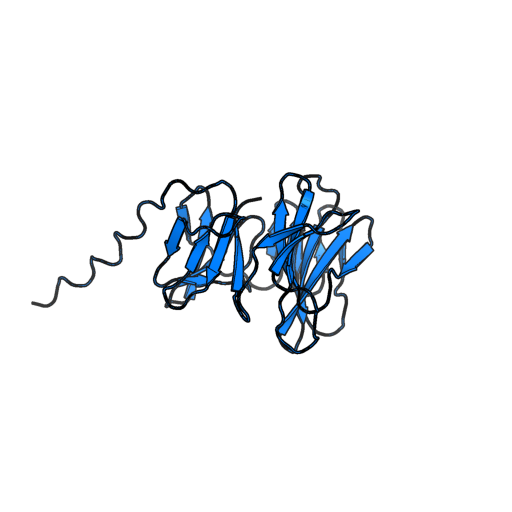RDGRGRLFVLAGGRLRRAPLRRGCRATDVQLTVCPRAIRGAAGVLARAPQAVGHWVWAERSPSGNAVLAQWSAECEVPVAYLIAKGKLRAYGAETVALGWLPTGEAVVHFRPLGCVGSGRRGIYAVPRKGKPRLLLRTARFAQYLMWGG